Protein AF-A0A817X7M6-F1 (afdb_monomer)

Sequence (218 aa):
MDTSFEQNFFVFILESDLNKVDQRLRFATDEDLICQLADELYRHYTKEAQKYFHLGNVKMSNDQERLANRIYSELRNVHNNIITLENNNPSFVCPKTELIWLKSKMQDYANVDKLQTYFNELVSSYSSFYNQDDCQHYLRNDKNIGGIFLIIDIDYNESIVTTFEHLSNVKCLYRYGQSKSETKGIITNFDDLRYQLAYNLKAHYGDFGAECRAKNKL

Mean predicted aligned error: 16.68 Å

Radius of gyration: 22.87 Å; Cα contacts (8 Å, |Δi|>4): 204; chains: 1; bounding box: 49×43×72 Å

Organism: NCBI:txid392032

Foldseek 3Di:
DDDDPPPPDDDDDDDDPPDPDPPLVQDLDVVSVLVVVLVVLLVVLQVQLVVCVVVVNNVSSVVSNVVSVCSNVVSVVVVVVVVVVVVVPPPDDDFAEEEEEADCDPPPPPLQVVLCVVCVVQHNYYYYHPDLVVVVVVLVPDPRHRAYAYEYEQVDDVVSVVVVVPRPRHQYYAYEDCDPDPDPRHHHDSVVVSVVVVVSSSVSSSVVVVVVCVVVVD

Solvent-accessible surface area (backbone atoms only — not comparable to full-atom values): 12887 Å² total; per-residue (Å²): 142,84,84,81,80,78,77,82,78,81,83,79,80,84,72,86,82,84,61,96,68,68,71,78,80,77,47,62,46,72,64,53,46,50,52,50,51,35,50,53,52,30,53,50,27,44,53,50,14,51,53,28,42,77,72,68,37,55,66,61,12,53,53,27,43,56,50,29,73,40,41,60,62,52,54,50,51,54,50,53,53,50,51,57,57,47,72,77,42,92,83,71,77,82,70,43,26,34,41,36,36,44,36,81,62,95,81,71,57,72,63,56,58,47,50,47,70,75,36,57,92,71,38,73,44,80,48,76,30,76,45,70,66,61,43,50,54,51,67,72,66,58,87,81,61,63,34,28,39,38,37,34,32,58,86,57,54,67,72,60,51,56,61,52,70,72,35,91,55,49,74,46,78,43,38,36,45,83,64,98,60,97,54,90,81,58,36,64,46,70,68,59,46,52,51,51,49,53,54,52,50,48,50,52,51,30,53,49,50,51,51,53,43,65,74,66,72,112

Structure (mmCIF, N/CA/C/O backbone):
data_AF-A0A817X7M6-F1
#
_entry.id   AF-A0A817X7M6-F1
#
loop_
_atom_site.group_PDB
_atom_site.id
_atom_site.type_symbol
_atom_site.label_atom_id
_atom_site.label_alt_id
_atom_site.label_comp_id
_atom_site.label_asym_id
_atom_site.label_entity_id
_atom_site.label_seq_id
_atom_site.pdbx_PDB_ins_code
_atom_site.Cartn_x
_atom_site.Cartn_y
_atom_site.Cartn_z
_atom_site.occupancy
_atom_site.B_iso_or_equiv
_atom_site.auth_seq_id
_atom_site.auth_comp_id
_atom_site.auth_asym_id
_atom_site.auth_atom_id
_atom_site.pdbx_PDB_model_num
ATOM 1 N N . MET A 1 1 ? 2.555 -23.267 47.215 1.00 40.66 1 MET A N 1
ATOM 2 C CA . MET A 1 1 ? 2.481 -22.064 46.370 1.00 40.66 1 MET A CA 1
ATOM 3 C C . MET A 1 1 ? 2.436 -22.564 44.948 1.00 40.66 1 MET A C 1
ATOM 5 O O . MET A 1 1 ? 3.424 -23.134 44.525 1.00 40.66 1 MET A O 1
ATOM 9 N N . ASP A 1 2 ? 1.296 -22.430 44.285 1.00 33.25 2 ASP A N 1
ATOM 10 C CA . ASP A 1 2 ? 1.216 -22.455 42.826 1.00 33.25 2 ASP A CA 1
ATOM 11 C C . ASP A 1 2 ? -0.040 -21.669 42.458 1.00 33.25 2 ASP A C 1
ATOM 13 O O . ASP A 1 2 ? -1.164 -22.105 42.694 1.00 33.25 2 ASP A O 1
ATOM 17 N N . THR A 1 3 ? 0.163 -20.432 42.019 1.00 39.38 3 THR A N 1
ATOM 18 C CA . THR A 1 3 ? -0.887 -19.559 41.495 1.00 39.38 3 THR A CA 1
ATOM 19 C C . THR A 1 3 ? -0.811 -19.638 39.982 1.00 39.38 3 THR A C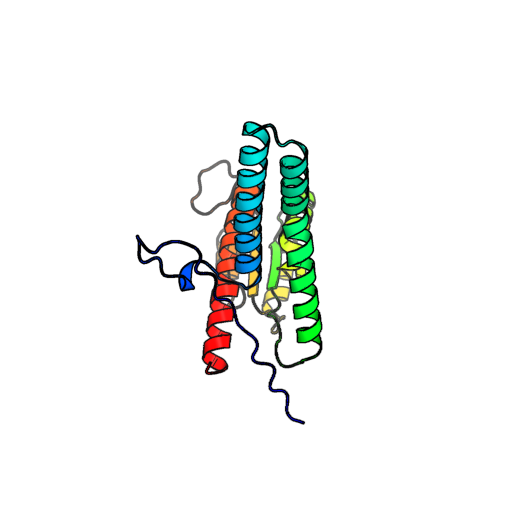 1
ATOM 21 O O . THR A 1 3 ? -0.053 -18.894 39.357 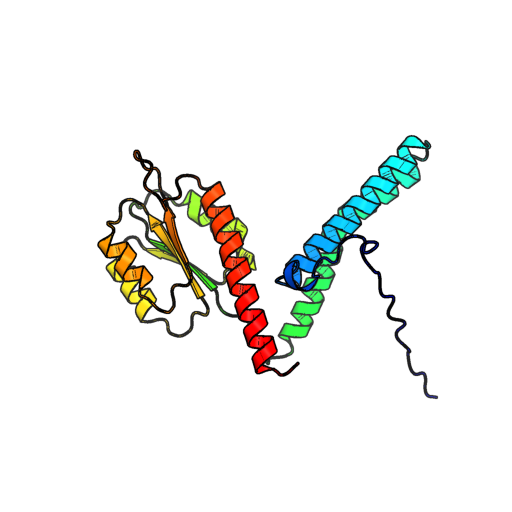1.00 39.38 3 THR A O 1
ATOM 24 N N . SER A 1 4 ? -1.575 -20.553 39.392 1.00 40.31 4 SER A N 1
ATOM 25 C CA . SER A 1 4 ? -1.873 -20.509 37.967 1.00 40.31 4 SER A CA 1
ATOM 26 C C . SER A 1 4 ? -2.729 -19.271 37.707 1.00 40.31 4 SER A C 1
ATOM 28 O O . SER A 1 4 ? -3.893 -19.208 38.096 1.00 40.31 4 SER A O 1
ATOM 30 N N . PHE A 1 5 ? -2.126 -18.253 37.094 1.00 37.50 5 PHE A N 1
ATOM 31 C CA . PHE A 1 5 ? -2.856 -17.128 36.524 1.00 37.50 5 PHE A CA 1
ATOM 32 C C . PHE A 1 5 ? -3.670 -17.656 35.340 1.00 37.50 5 PHE A C 1
ATOM 34 O O . PHE A 1 5 ? -3.167 -17.755 34.223 1.00 37.50 5 PHE A O 1
ATOM 41 N N . GLU A 1 6 ? -4.928 -18.017 35.585 1.00 39.50 6 GLU A N 1
ATOM 42 C CA . GLU A 1 6 ? -5.914 -18.126 34.517 1.00 39.50 6 GLU A CA 1
ATOM 43 C C . GLU A 1 6 ? -6.123 -16.717 33.953 1.00 39.50 6 GLU A C 1
ATOM 45 O O . GLU A 1 6 ? -6.776 -15.860 34.554 1.00 39.50 6 GLU A O 1
ATOM 50 N N . GLN A 1 7 ? -5.495 -16.439 32.810 1.00 39.66 7 GLN A N 1
ATOM 51 C CA . GLN A 1 7 ? -5.835 -15.273 32.010 1.00 39.66 7 GLN A CA 1
ATOM 52 C C . GLN A 1 7 ? -7.268 -15.464 31.513 1.00 39.66 7 GLN A C 1
ATOM 54 O O . GLN A 1 7 ? -7.521 -16.212 30.571 1.00 39.66 7 GLN A O 1
ATOM 59 N N . ASN A 1 8 ? -8.210 -14.789 32.168 1.00 31.97 8 ASN A N 1
ATOM 60 C CA . ASN A 1 8 ? -9.575 -14.646 31.681 1.00 31.97 8 ASN A CA 1
ATOM 61 C C . ASN A 1 8 ? -9.544 -13.856 30.366 1.00 31.97 8 ASN A C 1
ATOM 63 O O . ASN A 1 8 ? -9.574 -12.625 30.361 1.00 31.97 8 ASN A O 1
ATOM 67 N N . PHE A 1 9 ? -9.451 -14.570 29.246 1.00 32.59 9 PHE A N 1
ATOM 68 C CA . PHE A 1 9 ? -9.639 -14.000 27.920 1.00 32.59 9 PHE A CA 1
ATOM 69 C C . PHE A 1 9 ? -11.115 -13.639 27.750 1.00 32.59 9 PHE A C 1
ATOM 71 O O . PHE A 1 9 ? -11.973 -14.502 27.568 1.00 32.59 9 PHE A O 1
ATOM 78 N N . PHE A 1 10 ? -11.418 -12.345 27.813 1.00 34.25 10 PHE A N 1
ATOM 79 C CA . PHE A 1 10 ? -12.723 -11.835 27.417 1.00 34.25 10 PHE A CA 1
ATOM 80 C C . PHE A 1 10 ? -12.780 -11.780 25.888 1.00 34.25 10 PHE A C 1
ATOM 82 O O . PHE A 1 10 ? -12.129 -10.950 25.256 1.00 34.25 10 PHE A O 1
ATOM 89 N N . VAL A 1 11 ? -13.547 -12.694 25.293 1.00 36.53 11 VAL A N 1
ATOM 90 C CA . VAL A 1 11 ? -13.845 -12.685 23.858 1.00 36.53 11 VAL A CA 1
ATOM 91 C C . VAL A 1 11 ? -14.969 -11.684 23.615 1.00 36.53 11 VAL A C 1
ATOM 93 O O . VAL A 1 11 ? -16.112 -11.908 24.011 1.00 36.53 11 VAL A O 1
ATOM 96 N N . PHE A 1 12 ? -14.645 -10.571 22.964 1.00 37.75 12 PHE A N 1
ATOM 97 C CA . PHE A 1 12 ? -15.635 -9.607 22.498 1.00 37.75 12 PHE A CA 1
ATOM 98 C C . PHE A 1 12 ? -16.071 -9.995 21.085 1.00 37.75 12 PHE A C 1
ATOM 100 O O . PHE A 1 12 ? -15.290 -9.912 20.140 1.00 37.75 12 PHE A O 1
ATOM 107 N N . ILE A 1 13 ? -17.318 -10.445 20.941 1.00 41.94 13 ILE A N 1
ATOM 108 C CA . ILE A 1 13 ? -17.918 -10.713 19.631 1.00 41.94 13 ILE A CA 1
ATOM 109 C C . ILE A 1 13 ? -18.428 -9.378 19.083 1.00 41.94 13 ILE A C 1
ATOM 111 O O . ILE A 1 13 ? -19.415 -8.826 19.572 1.00 41.94 13 ILE A O 1
ATOM 115 N N . LEU A 1 14 ? -17.712 -8.839 18.096 1.00 42.09 14 LEU A N 1
ATOM 116 C CA . LEU A 1 14 ? -18.109 -7.651 17.348 1.00 42.09 14 LEU A CA 1
ATOM 117 C C . LEU A 1 14 ? -19.205 -8.058 16.348 1.00 42.09 14 LEU A C 1
ATOM 119 O O . LEU A 1 14 ? -18.931 -8.758 15.380 1.00 42.09 14 LEU A O 1
ATOM 123 N N . GLU A 1 15 ? -20.425 -7.592 16.620 1.00 41.38 15 GLU A N 1
ATOM 124 C CA . GLU A 1 15 ? -21.669 -7.755 15.847 1.00 41.38 15 GLU A CA 1
ATOM 125 C C . GLU A 1 15 ? -22.450 -9.072 16.028 1.00 41.38 15 GLU A C 1
ATOM 127 O O . GLU A 1 15 ? -21.945 -10.190 15.955 1.00 41.38 15 GLU A O 1
ATOM 132 N N . SER A 1 16 ? -23.759 -8.906 16.251 1.00 42.00 16 SER A N 1
ATOM 133 C CA . SER A 1 16 ? -24.767 -9.960 16.203 1.00 42.00 16 SER A CA 1
ATOM 134 C C . SER A 1 16 ? -24.953 -10.438 14.759 1.00 42.00 16 SER A C 1
ATOM 136 O O . SER A 1 16 ? -25.474 -9.711 13.912 1.00 42.00 16 SER A O 1
ATOM 138 N N . ASP A 1 17 ? -24.517 -11.668 14.526 1.00 42.88 17 ASP A N 1
ATOM 139 C CA . ASP A 1 17 ? -24.435 -12.415 13.269 1.00 42.88 17 ASP A CA 1
ATOM 140 C C . ASP A 1 17 ? -25.805 -12.614 12.574 1.00 42.88 17 ASP A C 1
ATOM 142 O O . ASP A 1 17 ? -26.425 -13.674 12.661 1.00 42.88 17 ASP A O 1
ATOM 146 N N . LEU A 1 18 ? -26.325 -11.577 11.901 1.00 44.72 18 LEU A N 1
ATOM 147 C CA . LEU A 1 18 ? -27.493 -11.705 11.007 1.00 44.72 18 LEU A CA 1
ATOM 148 C C . LEU A 1 18 ? -27.106 -11.970 9.549 1.00 44.72 18 LEU A C 1
ATOM 150 O O . LEU A 1 18 ? -27.934 -12.437 8.774 1.00 44.72 18 LEU A O 1
ATOM 154 N N . ASN A 1 19 ? -25.846 -11.744 9.187 1.00 42.81 19 ASN A N 1
ATOM 155 C CA . ASN A 1 19 ? -25.283 -12.150 7.911 1.00 42.81 19 ASN A CA 1
ATOM 156 C C . ASN A 1 19 ? -23.955 -12.833 8.216 1.00 42.81 19 ASN A C 1
ATOM 158 O O . ASN A 1 19 ? -23.063 -12.178 8.743 1.00 42.81 19 ASN A O 1
ATOM 162 N N . LYS A 1 20 ? -23.830 -14.116 7.860 1.00 44.31 20 LYS A N 1
ATOM 163 C CA . LYS A 1 20 ? -22.572 -14.868 7.919 1.00 44.31 20 LYS A CA 1
ATOM 164 C C . LYS A 1 20 ? -21.526 -14.169 7.046 1.00 44.31 20 LYS A C 1
ATOM 166 O O . LYS A 1 20 ? -21.415 -14.461 5.857 1.00 44.31 20 LYS A O 1
ATOM 171 N N . VAL A 1 21 ? -20.806 -13.211 7.613 1.00 42.06 21 VAL A N 1
ATOM 172 C CA . VAL A 1 21 ? -19.709 -12.506 6.951 1.00 42.06 21 VAL A CA 1
ATOM 173 C C . VAL A 1 21 ? -18.423 -13.181 7.397 1.00 42.06 21 VAL A C 1
ATOM 175 O O . VAL A 1 21 ? -18.089 -13.200 8.579 1.00 42.06 21 VAL A O 1
ATOM 178 N N . ASP A 1 22 ? -17.725 -13.780 6.437 1.00 42.53 22 ASP A N 1
ATOM 179 C CA . ASP A 1 22 ? -16.493 -14.527 6.663 1.00 42.53 22 ASP A CA 1
ATOM 180 C C . ASP A 1 22 ? -15.383 -13.583 7.163 1.00 42.53 22 ASP A C 1
ATOM 182 O O . ASP A 1 22 ? -14.785 -12.817 6.402 1.00 42.53 22 ASP A O 1
ATOM 186 N N . GLN A 1 23 ? -15.142 -13.596 8.477 1.00 42.25 23 GLN A N 1
ATOM 187 C CA . GLN A 1 23 ? -14.227 -12.677 9.164 1.00 42.25 23 GLN A CA 1
ATOM 188 C C . GLN A 1 23 ? -12.774 -12.794 8.667 1.00 42.25 23 GLN A C 1
ATOM 190 O O . GLN A 1 23 ? -12.003 -11.849 8.814 1.00 42.25 23 GLN A O 1
ATOM 195 N N . ARG A 1 24 ? -12.402 -13.904 8.009 1.00 42.53 24 ARG A N 1
ATOM 196 C CA . ARG A 1 24 ? -11.065 -14.107 7.421 1.00 42.53 24 ARG A CA 1
ATOM 197 C C . ARG A 1 24 ? -10.781 -13.248 6.186 1.00 42.53 24 ARG A C 1
ATOM 199 O O . ARG A 1 24 ? -9.616 -13.051 5.864 1.00 42.53 24 ARG A O 1
ATOM 206 N N . LEU A 1 25 ? -11.809 -12.742 5.502 1.00 41.62 25 LEU A N 1
ATOM 207 C CA . LEU A 1 25 ? -11.660 -11.938 4.278 1.00 41.62 25 LEU A CA 1
ATOM 208 C C . LEU A 1 25 ? -11.587 -10.426 4.538 1.00 41.62 25 LEU A C 1
ATOM 210 O O . LEU A 1 25 ? -11.284 -9.665 3.621 1.00 41.62 25 LEU A O 1
ATOM 214 N N . ARG A 1 26 ? -11.873 -9.970 5.766 1.00 43.88 26 ARG A N 1
ATOM 215 C CA . ARG A 1 26 ? -11.949 -8.534 6.086 1.00 43.88 26 ARG A CA 1
ATOM 216 C C . ARG A 1 26 ? -10.607 -7.941 6.538 1.00 43.88 26 ARG A C 1
ATOM 218 O O . ARG A 1 26 ? -10.361 -6.763 6.289 1.00 43.88 26 ARG A O 1
ATOM 225 N N . PHE A 1 27 ? -9.731 -8.756 7.127 1.00 51.66 27 PHE A N 1
ATOM 226 C CA . PHE A 1 27 ? -8.497 -8.305 7.778 1.00 51.66 27 PHE A CA 1
ATOM 227 C C . PHE A 1 27 ? -7.282 -8.989 7.144 1.00 51.66 27 PHE A C 1
ATOM 229 O O . PHE A 1 27 ? -7.112 -10.200 7.284 1.00 51.66 27 PHE A O 1
ATOM 236 N N . ALA A 1 28 ? -6.471 -8.230 6.401 1.00 48.41 28 ALA A N 1
ATOM 237 C CA . ALA A 1 28 ? -5.308 -8.772 5.694 1.00 48.41 28 ALA A CA 1
ATOM 238 C C . ALA A 1 28 ? -4.020 -8.696 6.533 1.00 48.41 28 ALA A C 1
ATOM 240 O O . ALA A 1 28 ? -3.132 -9.529 6.350 1.00 48.41 28 ALA A O 1
ATOM 241 N N . THR A 1 29 ? -3.941 -7.740 7.463 1.00 53.41 29 THR A N 1
ATOM 242 C CA . THR A 1 29 ? -2.809 -7.520 8.373 1.00 53.41 29 THR A CA 1
ATOM 243 C C . THR A 1 29 ? -3.295 -7.219 9.792 1.00 53.41 29 THR A C 1
ATOM 245 O O . THR A 1 29 ? -4.455 -6.856 10.009 1.00 53.41 29 THR A O 1
ATOM 248 N N . ASP A 1 30 ? -2.398 -7.338 10.767 1.00 54.06 30 ASP A N 1
ATOM 249 C CA . ASP A 1 30 ? -2.697 -6.972 12.154 1.00 54.06 30 ASP A CA 1
ATOM 250 C C . ASP A 1 30 ? -2.937 -5.457 12.283 1.00 54.06 30 ASP A C 1
ATOM 252 O O . ASP A 1 30 ? -3.777 -5.026 13.069 1.00 54.06 30 ASP A O 1
ATOM 256 N N . GLU A 1 31 ? -2.295 -4.645 11.438 1.00 55.75 31 GLU A N 1
ATOM 257 C CA . GLU A 1 31 ? -2.539 -3.201 11.328 1.00 55.75 31 GLU A CA 1
ATOM 258 C C . GLU A 1 31 ? -3.946 -2.868 10.813 1.00 55.75 31 GLU A C 1
ATOM 260 O O . GLU A 1 31 ? -4.587 -1.967 11.354 1.00 55.75 31 GLU A O 1
ATOM 265 N N . ASP A 1 32 ? -4.466 -3.610 9.826 1.00 54.03 32 ASP A N 1
ATOM 266 C CA . ASP A 1 32 ? -5.848 -3.461 9.345 1.00 54.03 32 ASP A CA 1
ATOM 267 C C . ASP A 1 32 ? -6.845 -3.734 10.480 1.00 54.03 32 ASP A C 1
ATOM 269 O O . ASP A 1 32 ? -7.833 -3.014 10.656 1.00 54.03 32 ASP A O 1
ATOM 273 N N . LEU A 1 33 ? -6.572 -4.775 11.273 1.00 61.53 33 LEU A N 1
ATOM 274 C CA . LEU A 1 33 ? -7.383 -5.139 12.430 1.00 61.53 33 LEU A CA 1
ATOM 275 C C . LEU A 1 33 ? -7.317 -4.054 13.513 1.00 61.53 33 LEU A C 1
ATOM 277 O O . LEU A 1 33 ? -8.346 -3.685 14.078 1.00 61.53 33 LEU A O 1
ATOM 281 N N . ILE A 1 34 ? -6.128 -3.507 13.775 1.00 63.16 34 ILE A N 1
ATOM 282 C CA . ILE A 1 34 ? -5.908 -2.436 14.751 1.00 63.16 34 ILE A CA 1
ATOM 283 C C . ILE A 1 34 ? -6.610 -1.147 14.324 1.00 63.16 34 ILE A C 1
ATOM 285 O O . ILE A 1 34 ? -7.282 -0.528 15.148 1.00 63.16 34 ILE A O 1
ATOM 289 N N . CYS A 1 35 ? -6.511 -0.758 13.051 1.00 58.75 35 CYS A N 1
ATOM 290 C CA . CYS A 1 35 ? -7.190 0.424 12.522 1.00 58.75 35 CYS A CA 1
ATOM 291 C C . CYS A 1 35 ? -8.711 0.273 12.596 1.00 58.75 35 CYS A C 1
ATOM 293 O O . CYS A 1 35 ? -9.401 1.192 13.029 1.00 58.75 35 CYS A O 1
ATOM 295 N N . GLN A 1 36 ? -9.245 -0.902 12.253 1.00 65.00 36 GLN A N 1
ATOM 296 C CA . GLN A 1 36 ? -10.685 -1.127 12.319 1.00 65.00 36 GLN A CA 1
ATOM 297 C C . GLN A 1 36 ? -11.199 -1.216 13.765 1.00 65.00 36 GLN A C 1
ATOM 299 O O . GLN A 1 36 ? -12.283 -0.715 14.067 1.00 65.00 36 GLN A O 1
ATOM 304 N N . LEU A 1 37 ? -10.422 -1.802 14.680 1.00 67.75 37 LEU A N 1
ATOM 305 C CA . LEU A 1 37 ? -10.729 -1.780 16.110 1.00 67.75 37 LEU A CA 1
ATOM 306 C C . LEU A 1 37 ? -10.692 -0.346 16.656 1.00 67.75 37 LEU A C 1
ATOM 308 O O . LEU A 1 37 ? -11.571 0.037 17.429 1.00 67.75 37 LEU A O 1
ATOM 312 N N . ALA A 1 38 ? -9.715 0.459 16.227 1.00 66.88 38 ALA A N 1
ATOM 313 C CA . ALA A 1 38 ? -9.625 1.870 16.577 1.00 66.88 38 ALA A CA 1
ATOM 314 C C . ALA A 1 38 ? -10.851 2.647 16.087 1.00 66.88 38 ALA A C 1
ATOM 316 O O . ALA A 1 38 ? -11.430 3.411 16.857 1.00 66.88 38 ALA A O 1
ATOM 317 N N . ASP A 1 39 ? -11.290 2.404 14.851 1.00 64.62 39 ASP A N 1
ATOM 318 C CA . ASP A 1 39 ? -12.490 3.002 14.270 1.00 64.62 39 ASP A CA 1
ATOM 319 C C . ASP A 1 39 ? -13.768 2.632 15.024 1.00 64.62 39 ASP A C 1
ATOM 321 O O . ASP A 1 39 ? -14.588 3.504 15.315 1.00 64.62 39 ASP A O 1
ATOM 325 N N . GLU A 1 40 ? -13.959 1.356 15.358 1.00 71.56 40 GLU A N 1
ATOM 326 C CA . GLU A 1 40 ? -15.157 0.905 16.070 1.00 71.56 40 GLU A CA 1
ATOM 327 C C . GLU A 1 40 ? -15.206 1.440 17.502 1.00 71.56 40 GLU A C 1
ATOM 329 O O . GLU A 1 40 ? -16.241 1.954 17.940 1.00 71.56 40 GLU A O 1
ATOM 334 N N . LEU A 1 41 ? -14.077 1.419 18.216 1.00 72.19 41 LEU A N 1
ATOM 335 C CA . LEU A 1 41 ? -13.989 2.025 19.542 1.00 72.19 41 LEU A CA 1
ATOM 336 C C . LEU A 1 41 ? -14.211 3.541 19.454 1.00 72.19 41 LEU A C 1
ATOM 338 O O . LEU A 1 41 ? -15.015 4.085 20.209 1.00 72.19 41 LEU A O 1
ATOM 342 N N . TYR A 1 42 ? -13.580 4.225 18.497 1.00 74.31 42 TYR A N 1
ATOM 343 C CA . TYR A 1 42 ? -13.768 5.660 18.283 1.00 74.31 42 TYR A CA 1
ATOM 344 C C . TYR A 1 42 ? -15.244 6.003 18.065 1.00 74.31 42 TYR A C 1
ATOM 346 O O . TYR A 1 42 ? -15.777 6.870 18.764 1.00 74.31 42 TYR A O 1
ATOM 354 N N . ARG A 1 43 ? -15.927 5.284 17.161 1.00 76.00 43 ARG A N 1
ATOM 355 C CA . ARG A 1 43 ? -17.364 5.445 16.874 1.00 76.00 43 ARG A CA 1
ATOM 356 C C . ARG A 1 43 ? -18.231 5.185 18.097 1.00 76.00 43 ARG A C 1
ATOM 358 O O . ARG A 1 43 ? -19.213 5.898 18.307 1.00 76.00 43 ARG A O 1
ATOM 365 N N . HIS A 1 44 ? -17.907 4.162 18.884 1.00 80.75 44 HIS A N 1
ATOM 366 C CA . HIS A 1 44 ? -18.629 3.853 20.113 1.00 80.75 44 HIS A CA 1
ATOM 367 C C . HIS A 1 44 ? -18.555 5.027 21.096 1.00 80.75 44 HIS A C 1
ATOM 369 O O . HIS A 1 44 ? -19.590 5.547 21.518 1.00 80.75 44 HIS A O 1
ATOM 375 N N . TYR A 1 45 ? -17.346 5.514 21.381 1.00 73.25 45 TYR A N 1
ATOM 376 C CA . TYR A 1 45 ? -17.133 6.606 22.326 1.00 73.25 45 TYR A CA 1
ATOM 377 C C . TYR A 1 45 ? -17.698 7.948 21.839 1.00 73.25 45 TYR A C 1
ATOM 379 O O . TYR A 1 45 ? -18.251 8.696 22.644 1.00 73.25 45 TYR A O 1
ATOM 387 N N . THR A 1 46 ? -17.673 8.241 20.533 1.00 79.00 46 THR A N 1
ATOM 388 C CA . THR A 1 46 ? -18.354 9.439 19.997 1.00 79.00 46 THR A CA 1
ATOM 389 C C . THR A 1 46 ? -19.875 9.340 20.104 1.00 79.00 46 THR A C 1
ATOM 391 O O . THR A 1 46 ? -20.524 10.328 20.451 1.00 79.00 46 THR A O 1
ATOM 394 N N . LYS A 1 47 ? -20.469 8.161 19.864 1.00 86.19 47 LYS A N 1
ATOM 395 C CA . LYS A 1 47 ? -21.913 7.941 20.073 1.00 86.19 47 LYS A CA 1
ATOM 396 C C . LYS A 1 47 ? -22.305 8.099 21.541 1.00 86.19 47 LYS A C 1
ATOM 398 O O . LYS A 1 47 ? -23.333 8.709 21.836 1.00 86.19 47 LYS A O 1
ATOM 403 N N . GLU A 1 48 ? -21.496 7.585 22.466 1.00 79.75 48 GLU A N 1
ATOM 404 C CA . GLU A 1 48 ? -21.722 7.783 23.899 1.00 79.75 48 GLU A CA 1
ATOM 405 C C . GLU A 1 48 ? -21.592 9.253 24.301 1.00 79.75 48 GLU A C 1
ATOM 407 O O . GLU A 1 48 ? -22.455 9.761 25.018 1.00 79.75 48 GLU A O 1
ATOM 412 N N . ALA A 1 49 ? -20.580 9.960 23.787 1.00 81.38 49 ALA A N 1
ATOM 413 C CA . ALA A 1 49 ? -20.406 11.390 24.021 1.00 81.38 49 ALA A CA 1
ATOM 414 C C . ALA A 1 49 ? -21.653 12.173 23.584 1.00 81.38 49 ALA A C 1
ATOM 416 O O . ALA A 1 49 ? -22.249 12.901 24.379 1.00 81.38 49 ALA A O 1
ATOM 417 N N . GLN A 1 50 ? -22.134 11.924 22.362 1.00 83.31 50 GLN A N 1
ATOM 418 C CA . GLN A 1 50 ? -23.366 12.523 21.849 1.00 83.31 50 GLN A CA 1
ATOM 419 C C . GLN A 1 50 ? -24.571 12.189 22.733 1.00 83.31 50 GLN A C 1
ATOM 421 O O . GLN A 1 50 ? -25.355 13.080 23.055 1.00 83.31 50 GLN A O 1
ATOM 426 N N . LYS A 1 51 ? -24.727 10.937 23.171 1.00 91.06 51 LYS A N 1
ATOM 427 C CA . LYS A 1 51 ? -25.823 10.538 24.064 1.00 91.06 51 LYS A CA 1
ATOM 428 C C . LYS A 1 51 ? -25.781 11.309 25.387 1.00 91.06 51 LYS A C 1
ATOM 430 O O . LYS A 1 51 ? -26.811 11.827 25.814 1.00 91.06 51 LYS A O 1
ATOM 435 N N . TYR A 1 52 ? -24.613 11.426 26.018 1.00 87.44 52 TYR A N 1
ATOM 436 C CA . TYR A 1 52 ? -24.457 12.194 27.256 1.00 87.44 52 TYR A CA 1
ATOM 437 C C . TYR A 1 52 ? -24.704 13.688 27.055 1.00 87.44 52 TYR A C 1
ATOM 439 O O . TYR A 1 52 ? -25.334 14.310 27.911 1.00 87.44 52 TYR A O 1
ATOM 447 N N . PHE A 1 53 ? -24.289 14.243 25.916 1.00 85.62 53 PHE A N 1
ATOM 448 C CA . PHE A 1 53 ? -24.569 15.627 25.550 1.00 85.62 53 PHE A CA 1
ATOM 449 C C . PHE A 1 53 ? -26.076 15.896 25.447 1.00 85.62 53 PHE A C 1
ATOM 451 O O . PHE A 1 53 ? -26.576 16.830 26.071 1.00 85.62 53 PHE A O 1
ATOM 458 N N . HIS A 1 54 ? -26.824 15.035 24.746 1.00 90.00 54 HIS A N 1
ATOM 459 C CA . HIS A 1 54 ? -28.284 15.155 24.618 1.00 90.00 54 HIS A CA 1
ATOM 460 C C . HIS A 1 54 ? -29.017 14.996 25.959 1.00 90.00 54 HIS A C 1
ATOM 462 O O . HIS A 1 54 ? -30.086 15.571 26.150 1.00 90.00 54 HIS A O 1
ATOM 468 N N . LEU A 1 55 ? -28.439 14.250 26.904 1.00 94.19 55 LEU A N 1
ATOM 469 C CA . LEU A 1 55 ? -28.951 14.102 28.270 1.00 94.19 55 LEU A CA 1
ATOM 470 C C . LEU A 1 55 ? -28.544 15.261 29.204 1.00 94.19 55 LEU A C 1
ATOM 472 O O . LEU A 1 55 ? -28.862 15.226 30.391 1.00 94.19 55 LEU A O 1
ATOM 476 N N . GLY A 1 56 ? -27.825 16.273 28.704 1.00 88.81 56 GLY A N 1
ATOM 477 C CA . GLY A 1 56 ? -27.351 17.419 29.486 1.00 88.81 56 GLY A CA 1
ATOM 478 C C . GLY A 1 56 ? -26.139 17.125 30.377 1.00 88.81 56 GLY A C 1
ATOM 479 O O . GLY A 1 56 ? -25.718 17.984 31.152 1.00 88.81 56 GLY A O 1
ATOM 480 N N . ASN A 1 57 ? -25.536 15.936 30.274 1.00 92.06 57 ASN A N 1
ATOM 481 C CA . ASN A 1 57 ? -24.355 15.557 31.046 1.00 92.06 57 ASN A CA 1
ATOM 482 C C . ASN A 1 57 ? -23.067 15.908 30.287 1.00 92.06 57 ASN A C 1
ATOM 484 O O . ASN A 1 57 ? -22.363 15.049 29.751 1.00 92.06 57 ASN A O 1
ATOM 488 N N . VAL A 1 58 ? -22.761 17.205 30.262 1.00 89.44 58 VAL A N 1
ATOM 489 C CA . VAL A 1 58 ? -21.625 17.778 29.521 1.00 89.44 58 VAL A CA 1
ATOM 490 C C . VAL A 1 58 ? -20.281 17.205 29.980 1.00 89.44 58 VAL A C 1
ATOM 492 O O . VAL A 1 58 ? -19.401 16.965 29.159 1.00 89.44 58 VAL A O 1
ATOM 495 N N . LYS A 1 59 ? -20.117 16.931 31.281 1.00 91.50 59 LYS A N 1
ATOM 496 C CA . LYS A 1 59 ? -18.865 16.373 31.811 1.00 91.50 59 LYS A CA 1
ATOM 497 C C . LYS A 1 59 ? -18.582 14.984 31.233 1.00 91.50 59 LYS A C 1
ATOM 499 O O . LYS A 1 59 ? -17.500 14.767 30.702 1.00 91.50 59 LYS A O 1
ATOM 504 N N . MET A 1 60 ? -19.566 14.083 31.285 1.00 83.31 60 MET A N 1
ATOM 505 C CA . MET A 1 60 ? -19.417 12.732 30.731 1.00 83.31 60 MET A CA 1
ATOM 506 C C . MET A 1 60 ? -19.265 12.751 29.207 1.00 83.31 60 MET A C 1
ATOM 508 O O . MET A 1 60 ? -18.491 11.968 28.670 1.00 83.31 60 MET A O 1
ATOM 512 N N . SER A 1 61 ? -19.933 13.681 28.515 1.00 78.12 61 SER A N 1
ATOM 513 C CA . SER A 1 61 ? -19.725 13.895 27.078 1.00 78.12 61 SER A CA 1
ATOM 514 C C . SER A 1 61 ? -18.261 14.204 26.755 1.00 78.12 61 SER A C 1
ATOM 516 O O . SER A 1 61 ? -17.654 13.532 25.925 1.00 78.12 61 SER A O 1
ATOM 518 N N . ASN A 1 62 ? -17.676 15.183 27.450 1.00 80.62 62 ASN A N 1
ATOM 519 C CA . ASN A 1 62 ? -16.291 15.600 27.224 1.00 80.62 62 ASN A CA 1
ATOM 520 C C . ASN A 1 62 ? -15.285 14.503 27.606 1.00 80.62 62 ASN A C 1
ATOM 522 O O . ASN A 1 62 ? -14.261 14.340 26.942 1.00 80.62 62 ASN A O 1
ATOM 526 N N . ASP A 1 63 ? -15.568 13.741 28.667 1.00 85.50 63 ASP A N 1
ATOM 527 C CA . ASP A 1 63 ? -14.725 12.617 29.074 1.00 85.50 63 ASP A CA 1
ATOM 528 C C . ASP A 1 63 ? -14.710 11.511 28.000 1.00 85.50 63 ASP A C 1
ATOM 530 O O . ASP A 1 63 ? -13.626 11.019 27.671 1.00 85.50 63 ASP A O 1
ATOM 534 N N . GLN A 1 64 ? -15.859 11.184 27.390 1.00 77.12 64 GLN A N 1
ATOM 535 C CA . GLN A 1 64 ? -15.932 10.201 26.300 1.00 77.12 64 GLN A CA 1
ATOM 536 C C . GLN A 1 64 ? -15.288 10.697 24.999 1.00 77.12 64 GLN A C 1
ATOM 538 O O . GLN A 1 64 ? -14.598 9.932 24.328 1.00 77.12 64 GLN A O 1
ATOM 543 N N . GLU A 1 65 ? -15.420 11.979 24.661 1.00 72.12 65 GLU A N 1
ATOM 544 C CA . GLU A 1 65 ? -14.741 12.564 23.496 1.00 72.12 65 GLU A CA 1
ATOM 545 C C . GLU A 1 65 ? -13.213 12.559 23.668 1.00 72.12 65 GLU A C 1
ATOM 547 O O . GLU A 1 65 ? -12.462 12.218 22.751 1.00 72.12 65 GLU A O 1
ATOM 552 N N . ARG A 1 66 ? -12.728 12.852 24.881 1.00 81.06 66 ARG A N 1
ATOM 553 C CA . ARG A 1 66 ? -11.300 12.760 25.201 1.00 81.06 66 ARG A CA 1
ATOM 554 C C . ARG A 1 66 ? -10.782 11.327 25.095 1.00 81.06 66 ARG A C 1
ATOM 556 O O . ARG A 1 66 ? -9.647 11.141 24.659 1.00 81.06 66 ARG A O 1
ATOM 563 N N . LEU A 1 67 ? -11.573 10.336 25.509 1.00 77.75 67 LEU A N 1
ATOM 564 C CA . LEU A 1 67 ? -11.223 8.923 25.354 1.00 77.75 67 LEU A CA 1
ATOM 565 C C . LEU A 1 67 ? -11.193 8.527 23.876 1.00 77.75 67 LEU A C 1
ATOM 567 O O . LEU A 1 67 ? -10.194 7.955 23.446 1.00 77.75 67 LEU A O 1
ATOM 571 N N . ALA A 1 68 ? -12.195 8.931 23.086 1.00 70.62 68 ALA A N 1
ATOM 572 C CA . ALA A 1 68 ? -12.239 8.688 21.645 1.00 70.62 68 ALA A CA 1
ATOM 573 C C . ALA A 1 68 ? -10.950 9.160 20.949 1.00 70.62 68 ALA A C 1
ATOM 575 O O . ALA A 1 68 ? -10.298 8.403 20.232 1.00 70.62 68 ALA A O 1
ATOM 576 N N . ASN A 1 69 ? -10.513 10.382 21.256 1.00 74.00 69 ASN A N 1
ATOM 577 C CA . ASN A 1 69 ? -9.335 10.995 20.641 1.00 74.00 69 ASN A CA 1
ATOM 578 C C . ASN A 1 69 ? -7.992 10.337 21.020 1.00 74.00 69 ASN A C 1
ATOM 580 O O . ASN A 1 69 ? -6.981 10.625 20.385 1.00 74.00 69 ASN A O 1
ATOM 584 N N . ARG A 1 70 ? -7.952 9.463 22.037 1.00 76.62 70 ARG A N 1
ATOM 585 C CA . ARG A 1 70 ? -6.727 8.761 22.476 1.00 76.62 70 ARG A CA 1
ATOM 586 C C . ARG A 1 70 ? -6.589 7.345 21.923 1.00 76.62 70 ARG A C 1
ATOM 588 O O . ARG A 1 70 ? -5.488 6.801 21.943 1.00 76.62 70 ARG A O 1
ATOM 595 N N . ILE A 1 71 ? -7.670 6.755 21.416 1.00 70.88 71 ILE A N 1
ATOM 596 C CA . ILE A 1 71 ? -7.720 5.344 20.997 1.00 70.88 71 ILE A CA 1
ATOM 597 C C . ILE A 1 71 ? -6.651 5.023 19.956 1.00 70.88 71 ILE A C 1
ATOM 599 O O . ILE A 1 71 ? -5.911 4.057 20.113 1.00 70.88 71 ILE A O 1
ATOM 603 N N . TYR A 1 72 ? -6.516 5.875 18.942 1.00 57.81 72 TYR A N 1
ATOM 604 C CA . TYR A 1 72 ? -5.530 5.697 17.881 1.00 57.81 72 TYR A CA 1
ATOM 605 C C . TYR A 1 72 ? -4.088 5.720 18.398 1.00 57.81 72 TYR A C 1
ATOM 607 O O . TYR A 1 72 ? -3.285 4.868 18.024 1.00 57.81 72 TYR A O 1
ATOM 615 N N . SER A 1 73 ? -3.755 6.657 19.291 1.00 69.06 73 SER A N 1
ATOM 616 C CA . SER A 1 73 ? -2.413 6.726 19.879 1.00 69.06 73 SER A CA 1
ATOM 617 C C . SER A 1 73 ? -2.112 5.544 20.802 1.00 69.06 73 SER A C 1
ATOM 619 O O . SER A 1 73 ? -1.005 5.016 20.770 1.00 69.06 73 SER A O 1
ATOM 621 N N . GLU A 1 74 ? -3.088 5.100 21.596 1.00 69.94 74 GLU A N 1
ATOM 622 C CA . GLU A 1 74 ? -2.905 3.992 22.542 1.00 69.94 74 GLU A CA 1
ATOM 623 C C . GLU A 1 74 ? -2.764 2.651 21.815 1.00 69.94 74 GLU A C 1
ATOM 625 O O . GLU A 1 74 ? -1.850 1.880 22.103 1.00 69.94 74 GLU A O 1
ATOM 630 N N . LEU A 1 75 ? -3.601 2.393 20.807 1.00 60.84 75 LEU A N 1
ATOM 631 C CA . LEU A 1 75 ? -3.512 1.175 20.001 1.00 60.84 75 LEU A CA 1
ATOM 632 C C . LEU A 1 75 ? -2.212 1.113 19.189 1.00 60.84 75 LEU A C 1
ATOM 634 O O . LEU A 1 75 ? -1.592 0.053 19.108 1.00 60.84 75 LEU A O 1
ATOM 638 N N . ARG A 1 76 ? -1.740 2.254 18.672 1.00 61.06 76 ARG A N 1
ATOM 639 C CA . ARG A 1 76 ? -0.431 2.346 18.010 1.00 61.06 76 ARG A CA 1
ATOM 640 C C . ARG A 1 76 ? 0.724 2.072 18.974 1.00 61.06 76 ARG A C 1
ATOM 642 O O . ARG A 1 76 ? 1.668 1.379 18.610 1.00 61.06 76 ARG A O 1
ATOM 649 N N . ASN A 1 77 ? 0.648 2.559 20.213 1.00 63.66 77 ASN A N 1
ATOM 650 C CA . ASN A 1 77 ? 1.659 2.271 21.234 1.00 63.66 77 ASN A CA 1
ATOM 651 C C . ASN A 1 77 ? 1.705 0.779 21.589 1.00 63.66 77 ASN A C 1
ATOM 653 O O . ASN A 1 77 ? 2.789 0.209 21.702 1.00 63.66 77 ASN A O 1
ATOM 657 N N . VAL A 1 78 ? 0.545 0.130 21.726 1.00 59.56 78 VAL A N 1
ATOM 658 C CA . VAL A 1 78 ? 0.461 -1.319 21.965 1.00 59.56 78 VAL A CA 1
ATOM 659 C C . VAL A 1 78 ? 1.073 -2.098 20.802 1.00 59.56 78 VAL A C 1
ATOM 661 O O . VAL A 1 78 ? 1.883 -2.992 21.035 1.00 59.56 78 VAL A O 1
ATOM 664 N N . HIS A 1 79 ? 0.758 -1.721 19.563 1.00 60.84 79 HIS A N 1
ATOM 665 C CA . HIS A 1 79 ? 1.315 -2.358 18.373 1.00 60.84 79 HIS A CA 1
ATOM 666 C C . HIS A 1 79 ? 2.839 -2.229 18.296 1.00 60.84 79 HIS A C 1
ATOM 668 O O . HIS A 1 79 ? 3.544 -3.225 18.162 1.00 60.84 79 HIS A O 1
ATOM 674 N N . ASN A 1 80 ? 3.360 -1.018 18.494 1.00 58.56 80 ASN A N 1
ATOM 675 C CA . ASN A 1 80 ? 4.799 -0.765 18.490 1.00 58.56 80 ASN A CA 1
ATOM 676 C C . ASN A 1 80 ? 5.528 -1.552 19.588 1.00 58.56 80 ASN A C 1
ATOM 678 O O . ASN A 1 80 ? 6.637 -2.036 19.365 1.00 58.56 80 ASN A O 1
ATOM 682 N N . ASN A 1 81 ? 4.914 -1.722 20.761 1.00 56.78 81 ASN A N 1
ATOM 683 C CA . ASN A 1 81 ? 5.481 -2.535 21.838 1.00 56.78 81 ASN A CA 1
ATOM 684 C C . ASN A 1 81 ? 5.548 -4.024 21.462 1.00 56.78 81 ASN A C 1
ATOM 686 O O . ASN A 1 81 ? 6.525 -4.691 21.801 1.00 56.78 81 ASN A O 1
ATOM 690 N N . ILE A 1 82 ? 4.552 -4.529 20.731 1.00 53.78 82 ILE A N 1
ATOM 691 C CA . ILE A 1 82 ? 4.522 -5.907 20.222 1.00 53.78 82 ILE A CA 1
ATOM 692 C C . ILE A 1 82 ? 5.571 -6.096 19.120 1.00 53.78 82 ILE A C 1
ATOM 694 O O . ILE A 1 82 ? 6.381 -7.011 19.225 1.00 53.78 82 ILE A O 1
ATOM 698 N N . ILE A 1 83 ? 5.668 -5.178 18.154 1.00 55.34 83 ILE A N 1
ATOM 699 C CA . ILE A 1 83 ? 6.720 -5.201 17.120 1.00 55.34 83 ILE A CA 1
ATOM 700 C C . ILE A 1 83 ? 8.116 -5.156 17.756 1.00 55.34 83 ILE A C 1
ATOM 702 O O . ILE A 1 83 ? 9.041 -5.847 17.337 1.00 55.34 83 ILE A O 1
ATOM 706 N N . THR A 1 84 ? 8.294 -4.355 18.807 1.00 53.88 84 THR A N 1
ATOM 707 C CA . THR A 1 84 ? 9.575 -4.270 19.524 1.00 53.88 84 THR A CA 1
ATOM 708 C C . THR A 1 84 ? 9.920 -5.588 20.228 1.00 53.88 84 THR A C 1
ATOM 710 O O . THR A 1 84 ? 11.090 -5.963 20.293 1.00 53.88 84 THR A O 1
ATOM 713 N N . LEU A 1 85 ? 8.922 -6.325 20.722 1.00 46.53 85 LEU A N 1
ATOM 714 C CA . LEU A 1 85 ? 9.094 -7.678 21.260 1.00 46.53 85 LEU A CA 1
ATOM 715 C C . LEU A 1 85 ? 9.415 -8.698 20.153 1.00 46.53 85 LEU A C 1
ATOM 717 O O . LEU A 1 85 ? 10.263 -9.564 20.361 1.00 46.53 85 LEU A O 1
ATOM 721 N N . GLU A 1 86 ? 8.808 -8.564 18.975 1.00 44.91 86 GLU A N 1
ATOM 722 C CA . GLU A 1 86 ? 9.065 -9.409 17.801 1.00 44.91 86 GLU A CA 1
ATOM 723 C C . GLU A 1 86 ? 10.459 -9.190 17.203 1.00 44.91 86 GLU A C 1
ATOM 725 O O . GLU A 1 86 ? 11.135 -10.155 16.857 1.00 44.91 86 GLU A O 1
ATOM 730 N N . ASN A 1 87 ? 10.955 -7.951 17.182 1.00 49.88 87 ASN A N 1
ATOM 731 C CA . ASN A 1 87 ? 12.309 -7.617 16.722 1.00 49.88 87 ASN A CA 1
ATOM 732 C C . ASN A 1 87 ? 13.422 -8.241 17.585 1.00 49.88 87 ASN A C 1
ATOM 734 O O . ASN A 1 87 ? 14.560 -8.363 17.132 1.00 49.88 87 ASN A O 1
ATOM 738 N N . ASN A 1 88 ? 13.106 -8.679 18.807 1.00 49.75 88 ASN A N 1
ATOM 739 C CA . ASN A 1 88 ? 14.023 -9.444 19.655 1.00 49.75 88 ASN A CA 1
ATOM 740 C C . ASN A 1 88 ? 13.994 -10.960 19.361 1.00 49.75 88 ASN A C 1
ATOM 742 O O . ASN A 1 88 ? 14.681 -11.727 20.036 1.00 49.75 88 ASN A O 1
ATOM 746 N N . ASN A 1 89 ? 13.224 -11.400 18.357 1.00 41.34 89 ASN A N 1
ATOM 747 C CA . ASN A 1 89 ? 13.028 -12.797 17.983 1.00 41.34 89 ASN A CA 1
ATOM 748 C C . ASN A 1 89 ? 13.292 -12.989 16.461 1.00 41.34 89 ASN A C 1
ATOM 750 O O . ASN A 1 89 ? 12.412 -12.754 15.635 1.00 41.34 89 ASN A O 1
ATOM 754 N N . PRO A 1 90 ? 14.493 -13.436 16.041 1.00 46.53 90 PRO A N 1
ATOM 755 C CA . PRO A 1 90 ? 15.011 -13.306 14.664 1.00 46.53 90 PRO A CA 1
ATOM 756 C C . PRO A 1 90 ? 14.374 -14.230 13.603 1.00 46.53 90 PRO A C 1
ATOM 758 O O . PRO A 1 90 ? 14.928 -14.410 12.520 1.00 46.53 90 PRO A O 1
ATOM 761 N N . SER A 1 91 ? 13.224 -14.840 13.894 1.00 46.53 91 SER A N 1
ATOM 762 C CA . SER A 1 91 ? 12.585 -15.851 13.033 1.00 46.53 91 SER A CA 1
ATOM 763 C C . SER A 1 91 ? 11.569 -15.263 12.045 1.00 46.53 91 SER A C 1
ATOM 765 O O . SER A 1 91 ? 11.101 -15.975 11.158 1.00 46.53 91 SER A O 1
ATOM 767 N N . PHE A 1 92 ? 11.212 -13.984 12.192 1.00 45.22 92 PHE A N 1
ATOM 768 C CA . PHE A 1 92 ? 10.226 -13.299 11.360 1.00 45.22 92 PHE A CA 1
ATOM 769 C C . PHE A 1 92 ? 10.904 -12.165 10.584 1.00 45.22 92 PHE A C 1
ATOM 771 O O . PHE A 1 92 ? 11.315 -11.162 11.159 1.00 45.22 92 PHE A O 1
ATOM 778 N N . VAL A 1 93 ? 11.067 -12.339 9.270 1.00 51.09 93 VAL A N 1
ATOM 779 C CA . VAL A 1 93 ? 11.630 -11.313 8.380 1.00 51.09 93 VAL A CA 1
ATOM 780 C C . VAL A 1 93 ? 10.512 -10.820 7.472 1.00 51.09 93 VAL A C 1
ATOM 782 O O . VAL A 1 93 ? 10.070 -11.546 6.580 1.00 51.09 93 VAL A O 1
ATOM 785 N N . CYS A 1 94 ? 10.049 -9.593 7.714 1.00 54.66 94 CYS A N 1
ATOM 786 C CA . CYS A 1 94 ? 9.095 -8.911 6.843 1.00 54.66 94 CYS A CA 1
ATOM 787 C C . CYS A 1 94 ? 9.701 -8.765 5.429 1.00 54.66 94 CYS A C 1
ATOM 789 O O . CYS A 1 94 ? 10.881 -8.405 5.307 1.00 54.66 94 CYS A O 1
ATOM 791 N N . PRO A 1 95 ? 8.956 -9.080 4.353 1.00 58.62 95 PRO A N 1
ATOM 792 C CA . PRO A 1 95 ? 9.477 -9.016 2.999 1.00 58.62 95 PRO A CA 1
ATOM 793 C C . PRO A 1 95 ? 9.753 -7.559 2.633 1.00 58.62 95 PRO A C 1
ATOM 795 O O . PRO A 1 95 ? 8.935 -6.672 2.869 1.00 58.62 95 PRO A O 1
ATOM 798 N N . LYS A 1 96 ? 10.925 -7.313 2.041 1.00 72.19 96 LYS A N 1
ATOM 799 C CA . LYS A 1 96 ? 11.293 -5.979 1.567 1.00 72.19 96 LYS A CA 1
ATOM 800 C C . LYS A 1 96 ? 10.454 -5.625 0.344 1.00 72.19 96 LYS A C 1
ATOM 802 O O . LYS A 1 96 ? 10.608 -6.265 -0.698 1.00 72.19 96 LYS A O 1
ATOM 807 N N . THR A 1 97 ? 9.612 -4.610 0.468 1.00 83.06 97 THR A N 1
ATOM 808 C CA . THR A 1 97 ? 8.822 -4.077 -0.647 1.00 83.06 97 THR A CA 1
ATOM 809 C C . THR A 1 97 ? 9.458 -2.797 -1.146 1.00 83.06 97 THR A C 1
ATOM 811 O O . THR A 1 97 ? 9.789 -1.924 -0.346 1.00 83.06 97 THR A O 1
ATOM 814 N N . GLU A 1 98 ? 9.601 -2.670 -2.459 1.00 87.69 98 GLU A N 1
ATOM 815 C CA . GLU A 1 98 ? 10.173 -1.484 -3.086 1.00 87.69 98 GLU A CA 1
ATOM 816 C C . GLU A 1 98 ? 9.180 -0.824 -4.038 1.00 87.69 98 GLU A C 1
ATOM 818 O O . GLU A 1 98 ? 8.531 -1.492 -4.851 1.00 87.69 98 GLU A O 1
ATOM 823 N N . LEU A 1 99 ? 9.089 0.503 -3.950 1.00 89.38 99 LEU A N 1
ATOM 824 C CA . LEU A 1 99 ? 8.358 1.323 -4.902 1.00 89.38 99 LEU A CA 1
ATOM 825 C C . LEU A 1 99 ? 9.351 1.991 -5.852 1.00 89.38 99 LEU A C 1
ATOM 827 O O . LEU A 1 99 ? 10.193 2.790 -5.436 1.00 89.3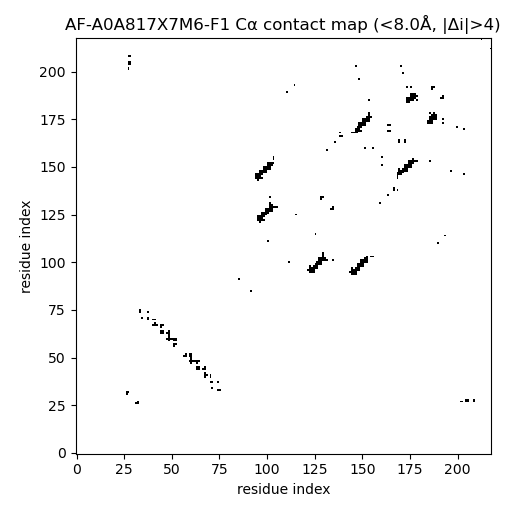8 99 LEU A O 1
ATOM 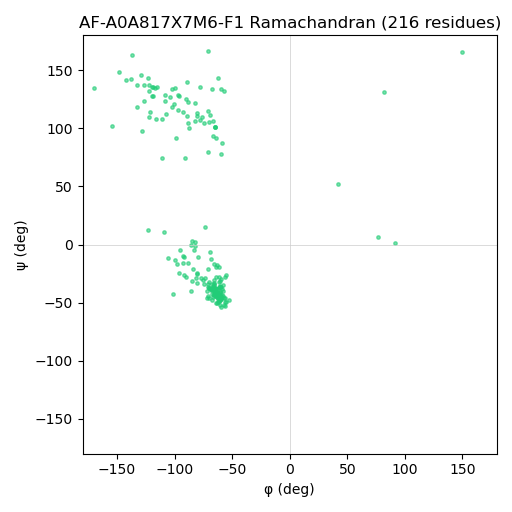831 N N . ILE A 1 100 ? 9.226 1.684 -7.139 1.00 91.06 100 ILE A N 1
ATOM 832 C CA . ILE A 1 100 ? 10.101 2.209 -8.184 1.00 91.06 100 ILE A CA 1
ATOM 833 C C . ILE A 1 100 ? 9.294 3.081 -9.128 1.00 91.06 100 ILE A C 1
ATOM 835 O O . ILE A 1 100 ? 8.213 2.696 -9.565 1.00 91.06 100 ILE A O 1
ATOM 839 N N . TRP A 1 101 ? 9.841 4.239 -9.486 1.00 92.31 101 TRP A N 1
ATOM 840 C CA . TRP A 1 101 ? 9.239 5.129 -10.472 1.00 92.31 101 TRP A CA 1
ATOM 841 C C . TRP A 1 101 ? 10.190 5.373 -11.648 1.00 92.31 101 TRP A C 1
ATOM 843 O O . TRP A 1 101 ? 11.239 6.000 -11.492 1.00 92.31 101 TRP A O 1
ATOM 853 N N . LEU A 1 102 ? 9.813 4.903 -12.838 1.00 92.00 102 LEU A N 1
ATOM 854 C CA . LEU A 1 102 ? 10.480 5.213 -14.101 1.00 92.00 102 LEU A CA 1
ATOM 855 C C . LEU A 1 102 ? 9.871 6.487 -14.707 1.00 92.00 102 LEU A C 1
ATOM 857 O O . LEU A 1 102 ? 8.753 6.478 -15.226 1.00 92.00 102 LEU A O 1
ATOM 861 N N . LYS A 1 103 ? 10.610 7.589 -14.590 1.00 89.88 103 LYS A N 1
ATOM 862 C CA . LYS A 1 103 ? 10.177 8.952 -14.896 1.00 89.88 103 LYS A CA 1
ATOM 863 C C . LYS A 1 103 ? 10.652 9.411 -16.267 1.00 89.88 103 LYS A C 1
ATOM 865 O O . LYS A 1 103 ? 11.837 9.318 -16.571 1.00 89.88 103 LYS A O 1
ATOM 870 N N . SER A 1 104 ? 9.771 10.027 -17.046 1.00 85.00 104 SER A N 1
ATOM 871 C CA . SER A 1 104 ? 10.114 10.571 -18.363 1.00 85.00 104 SER A CA 1
ATOM 872 C C . SER A 1 104 ? 10.793 11.941 -18.294 1.00 85.00 104 SER A C 1
ATOM 874 O O . SER A 1 104 ? 11.515 12.328 -19.215 1.00 85.00 104 SER A O 1
ATOM 876 N N . LYS A 1 105 ? 10.565 12.702 -17.212 1.00 80.31 105 LYS A N 1
ATOM 877 C CA . LYS A 1 105 ? 11.073 14.073 -17.035 1.00 80.31 105 LYS A CA 1
ATOM 878 C C . LYS A 1 105 ? 11.586 14.307 -15.620 1.00 80.31 105 LYS A C 1
ATOM 880 O O . LYS A 1 105 ? 10.976 13.901 -14.638 1.00 80.31 105 LYS A O 1
ATOM 885 N N . MET A 1 106 ? 12.674 15.070 -15.518 1.00 65.19 106 MET A N 1
ATOM 886 C CA . MET A 1 106 ? 13.328 15.417 -14.249 1.00 65.19 106 MET A CA 1
ATOM 887 C C . MET A 1 106 ? 12.538 16.362 -13.332 1.00 65.19 106 MET A C 1
ATOM 889 O O . MET A 1 106 ? 12.995 16.620 -12.228 1.00 65.19 106 MET A O 1
ATOM 893 N N . GLN A 1 107 ? 11.402 16.923 -13.756 1.00 56.28 107 GLN A N 1
ATOM 894 C CA . GLN A 1 107 ? 10.783 18.057 -13.051 1.00 56.28 107 GLN A CA 1
ATOM 895 C C . GLN A 1 107 ? 9.679 17.692 -12.047 1.00 56.28 107 GLN A C 1
ATOM 897 O O . GLN A 1 107 ? 9.234 18.578 -11.324 1.00 56.28 107 GLN A O 1
ATOM 902 N N . ASP A 1 108 ? 9.275 16.422 -11.930 1.00 60.12 108 ASP A N 1
ATOM 903 C CA . ASP A 1 108 ? 8.142 16.026 -11.078 1.00 60.12 108 ASP A CA 1
ATOM 904 C C . ASP A 1 108 ? 8.593 15.214 -9.843 1.00 60.12 108 ASP A C 1
ATOM 906 O O . ASP A 1 108 ? 8.488 13.985 -9.763 1.00 60.12 108 ASP A O 1
ATOM 910 N N . TYR A 1 109 ? 9.179 15.911 -8.863 1.00 59.03 109 TYR A N 1
ATOM 911 C CA . TYR A 1 109 ? 9.557 15.326 -7.563 1.00 59.03 109 TYR A CA 1
ATOM 912 C C . TYR A 1 109 ? 8.375 15.246 -6.587 1.00 59.03 109 TYR A C 1
ATOM 914 O O . TYR A 1 109 ? 8.287 14.308 -5.799 1.00 59.03 109 TYR A O 1
ATOM 922 N N . ALA A 1 110 ? 7.405 16.157 -6.711 1.00 65.94 110 ALA A N 1
ATOM 923 C CA . ALA A 1 110 ? 6.341 16.338 -5.725 1.00 65.94 110 ALA A CA 1
ATOM 924 C C . ALA A 1 110 ? 5.443 15.105 -5.530 1.00 65.94 110 ALA A C 1
ATOM 926 O O . ALA A 1 110 ? 4.869 14.936 -4.459 1.00 65.94 110 ALA A O 1
ATOM 927 N N . ASN A 1 111 ? 5.291 14.251 -6.544 1.00 72.38 111 ASN A N 1
ATOM 928 C CA . ASN A 1 111 ? 4.429 13.072 -6.444 1.00 72.38 111 ASN A CA 1
ATOM 929 C C . ASN A 1 111 ? 5.141 11.863 -5.817 1.00 72.38 111 ASN A C 1
ATOM 931 O O . ASN A 1 111 ? 4.494 11.099 -5.103 1.00 72.38 111 ASN A O 1
ATOM 935 N N . VAL A 1 112 ? 6.460 11.715 -6.008 1.00 71.94 112 VAL A N 1
ATOM 936 C CA . VAL A 1 112 ? 7.243 10.665 -5.326 1.00 71.94 112 VAL A CA 1
ATOM 937 C C . VAL A 1 112 ? 7.300 10.947 -3.832 1.00 71.94 112 VAL A C 1
ATOM 939 O O . VAL A 1 112 ? 6.974 10.068 -3.042 1.00 71.94 112 VAL A O 1
ATOM 942 N N . ASP A 1 113 ? 7.617 12.187 -3.452 1.00 76.19 113 ASP A N 1
ATOM 943 C CA . ASP A 1 113 ? 7.721 12.589 -2.044 1.00 76.19 113 ASP A CA 1
ATOM 944 C C . ASP A 1 113 ? 6.384 12.401 -1.305 1.00 76.19 113 ASP A C 1
ATOM 946 O O . ASP A 1 113 ? 6.338 11.980 -0.146 1.00 76.19 113 ASP A O 1
ATOM 950 N N . LYS A 1 114 ? 5.265 12.650 -2.001 1.00 79.75 114 LYS A N 1
ATOM 951 C CA . LYS A 1 114 ? 3.922 12.363 -1.484 1.00 79.75 114 LYS A CA 1
ATOM 952 C C . LYS A 1 114 ? 3.708 10.870 -1.267 1.00 79.75 114 LYS A C 1
ATOM 954 O O . LYS A 1 114 ? 3.275 10.498 -0.183 1.00 79.75 114 LYS A O 1
ATOM 959 N N . LEU A 1 115 ? 4.003 10.015 -2.253 1.00 77.94 115 LEU A N 1
ATOM 960 C CA . LEU A 1 115 ? 3.855 8.561 -2.084 1.00 77.94 115 LEU A CA 1
ATOM 961 C C . LEU A 1 115 ? 4.740 8.040 -0.953 1.00 77.94 115 LEU A C 1
ATOM 963 O O . LEU A 1 115 ? 4.267 7.255 -0.138 1.00 77.94 115 LEU A O 1
ATOM 967 N N . GLN A 1 116 ? 5.973 8.534 -0.851 1.00 78.44 116 GLN A N 1
ATOM 968 C CA . GLN A 1 116 ? 6.861 8.197 0.252 1.00 78.44 116 GLN A CA 1
ATOM 969 C C . GLN A 1 116 ? 6.251 8.575 1.599 1.00 78.44 116 GLN A C 1
ATOM 971 O O . GLN A 1 116 ? 6.277 7.775 2.524 1.00 78.44 116 GLN A O 1
ATOM 976 N N . THR A 1 117 ? 5.643 9.755 1.706 1.00 75.38 117 THR A N 1
ATOM 977 C CA . THR A 1 117 ? 4.951 10.171 2.933 1.00 75.38 117 THR A CA 1
ATOM 978 C C . THR A 1 117 ? 3.756 9.269 3.260 1.00 75.38 117 THR A C 1
ATOM 980 O O . THR A 1 117 ? 3.522 8.980 4.428 1.00 75.38 117 THR A O 1
ATOM 983 N N . TYR A 1 118 ? 3.001 8.815 2.254 1.00 70.81 118 TYR A N 1
ATOM 984 C CA . TYR A 1 118 ? 1.822 7.966 2.463 1.00 70.81 118 TYR A CA 1
ATOM 985 C C . TYR A 1 118 ? 2.152 6.516 2.821 1.00 70.81 118 TYR A C 1
ATOM 987 O O . TYR A 1 118 ? 1.353 5.878 3.501 1.00 70.81 118 TYR A O 1
ATOM 995 N N . PHE A 1 119 ? 3.278 5.988 2.343 1.00 76.25 119 PHE A N 1
ATOM 996 C CA . PHE A 1 119 ? 3.582 4.557 2.411 1.00 76.25 119 PHE A CA 1
ATOM 997 C C . PHE A 1 119 ? 4.906 4.246 3.127 1.00 76.25 119 PHE A C 1
ATOM 999 O O . PHE A 1 119 ? 5.405 3.127 3.016 1.00 76.25 119 PHE A O 1
ATOM 1006 N N . ASN A 1 120 ? 5.517 5.206 3.833 1.00 74.56 120 ASN A N 1
ATOM 1007 C CA . ASN A 1 120 ? 6.819 5.046 4.508 1.00 74.56 120 ASN A CA 1
ATOM 1008 C C . ASN A 1 120 ? 6.877 3.875 5.504 1.00 74.56 120 ASN A C 1
ATOM 1010 O O . ASN A 1 120 ? 7.959 3.348 5.736 1.00 74.56 120 ASN A O 1
ATOM 1014 N N . GLU A 1 121 ? 5.744 3.494 6.093 1.00 65.94 121 GLU A N 1
ATOM 1015 C CA . GLU A 1 121 ? 5.645 2.376 7.040 1.00 65.94 121 GLU A CA 1
ATOM 1016 C C . GLU A 1 121 ? 5.490 1.016 6.336 1.00 65.94 121 GLU A C 1
ATOM 1018 O O . GLU A 1 121 ? 5.836 -0.011 6.909 1.00 65.94 121 GLU A O 1
ATOM 1023 N N . LEU A 1 122 ? 5.042 1.003 5.074 1.00 66.38 122 LEU A N 1
ATOM 1024 C CA . LEU A 1 122 ? 4.775 -0.224 4.313 1.00 66.38 122 LEU A CA 1
ATOM 1025 C C . LEU A 1 122 ? 5.906 -0.554 3.335 1.00 66.38 122 LEU A C 1
ATOM 1027 O O . LEU A 1 122 ? 6.323 -1.701 3.211 1.00 66.38 122 LEU A O 1
ATOM 1031 N N . VAL A 1 123 ? 6.434 0.444 2.634 1.00 75.56 123 VAL A N 1
ATOM 1032 C CA . VAL A 1 123 ? 7.458 0.254 1.604 1.00 75.56 123 VAL A CA 1
ATOM 1033 C C . VAL A 1 123 ? 8.843 0.501 2.200 1.00 75.56 123 VAL A C 1
ATOM 1035 O O . VAL A 1 123 ? 9.112 1.547 2.785 1.00 75.56 123 VAL A O 1
ATOM 1038 N N . SER A 1 124 ? 9.745 -0.459 2.010 1.00 75.50 124 SER A N 1
ATOM 1039 C CA . SER A 1 124 ? 11.098 -0.461 2.573 1.00 75.50 124 SER A CA 1
ATOM 1040 C C . SER A 1 124 ? 12.070 0.464 1.838 1.00 75.50 124 SER A C 1
ATOM 1042 O O . SER A 1 124 ? 13.031 0.947 2.437 1.00 75.50 124 SER A O 1
ATOM 1044 N N . SER A 1 125 ? 11.855 0.690 0.543 1.00 83.94 125 SER A N 1
ATOM 1045 C CA . SER A 1 125 ? 12.721 1.514 -0.305 1.00 83.94 125 SER A CA 1
ATOM 1046 C C . SER A 1 125 ? 11.936 2.229 -1.400 1.00 83.94 125 SER A C 1
ATOM 1048 O O . SER A 1 125 ? 10.931 1.738 -1.912 1.00 83.94 125 SER A O 1
ATOM 1050 N N . TYR A 1 126 ? 12.432 3.408 -1.765 1.00 86.62 126 TYR A N 1
ATOM 1051 C CA . TYR A 1 126 ? 11.889 4.232 -2.836 1.00 86.62 126 TYR A CA 1
ATOM 1052 C C . TYR A 1 126 ? 13.011 4.568 -3.799 1.00 86.62 126 TYR A C 1
ATOM 1054 O O . TYR A 1 126 ? 14.012 5.166 -3.399 1.00 86.62 126 TYR A O 1
ATOM 1062 N N . SER A 1 127 ? 12.820 4.219 -5.065 1.00 88.44 127 SER A N 1
ATOM 1063 C CA . SER A 1 127 ? 13.806 4.463 -6.111 1.00 88.44 127 SER A CA 1
ATOM 1064 C C . SER A 1 127 ? 13.152 5.148 -7.299 1.00 88.44 127 SER A C 1
ATOM 1066 O O . SER A 1 127 ? 12.000 4.888 -7.647 1.00 88.44 127 SER A O 1
ATOM 1068 N N . SER A 1 128 ? 13.893 6.029 -7.962 1.00 89.56 128 SER A N 1
ATOM 1069 C CA . SER A 1 128 ? 13.438 6.648 -9.204 1.00 89.56 128 SER A CA 1
ATOM 1070 C C . SER A 1 128 ? 14.520 6.596 -10.263 1.00 89.56 128 SER A C 1
ATOM 1072 O O . SER A 1 128 ? 15.678 6.901 -9.977 1.00 89.56 128 SER A O 1
ATOM 1074 N N . PHE A 1 129 ? 14.123 6.276 -11.487 1.00 90.44 129 PHE A N 1
ATOM 1075 C CA . PHE A 1 129 ? 15.003 6.192 -12.642 1.00 90.44 129 PHE A CA 1
ATOM 1076 C C . PHE A 1 129 ? 14.493 7.121 -13.736 1.00 90.44 129 PHE A C 1
ATOM 1078 O O . PHE A 1 129 ? 13.290 7.24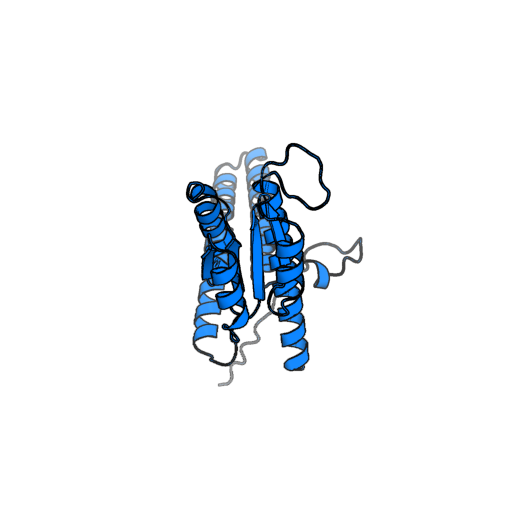7 -13.927 1.00 90.44 129 PHE A O 1
ATOM 1085 N N . TYR A 1 130 ? 15.409 7.749 -14.466 1.00 88.94 130 TYR A N 1
ATOM 1086 C CA . TYR A 1 130 ? 15.090 8.553 -15.656 1.00 88.94 130 TYR A CA 1
ATOM 1087 C C . TYR A 1 130 ? 15.465 7.839 -16.958 1.00 88.94 130 TYR A C 1
ATOM 1089 O O . TYR A 1 130 ? 15.103 8.258 -18.056 1.00 88.94 130 TYR A O 1
ATOM 1097 N N . ASN A 1 131 ? 16.216 6.751 -16.825 1.00 87.56 131 ASN A N 1
ATOM 1098 C CA . ASN A 1 131 ? 16.697 5.931 -17.912 1.00 87.56 131 ASN A CA 1
ATOM 1099 C C . ASN A 1 131 ? 16.133 4.518 -17.739 1.00 87.56 131 ASN A C 1
ATOM 1101 O O . ASN A 1 131 ? 16.261 3.909 -16.674 1.00 87.56 131 ASN A O 1
ATOM 1105 N N . GLN A 1 132 ? 15.508 4.011 -18.800 1.00 90.25 132 GLN A N 1
ATOM 1106 C CA . GLN A 1 132 ? 14.946 2.665 -18.834 1.00 90.25 132 GLN A CA 1
ATOM 1107 C C . GLN A 1 132 ? 16.020 1.585 -18.635 1.00 90.25 132 GLN A C 1
ATOM 1109 O O . GLN A 1 132 ? 15.753 0.592 -17.964 1.00 90.25 132 GLN A O 1
ATOM 1114 N N . ASP A 1 133 ? 17.225 1.787 -19.178 1.00 90.31 133 ASP A N 1
ATOM 1115 C CA . ASP A 1 133 ? 18.289 0.784 -19.171 1.00 90.31 133 ASP A CA 1
ATOM 1116 C C . ASP A 1 133 ? 18.844 0.633 -17.753 1.00 90.31 133 ASP A C 1
ATOM 1118 O O . ASP A 1 133 ? 19.036 -0.483 -17.271 1.00 90.31 133 ASP A O 1
ATOM 1122 N N . ASP A 1 134 ? 18.995 1.753 -17.041 1.00 90.19 134 ASP A N 1
ATOM 1123 C CA . ASP A 1 134 ? 19.425 1.774 -15.641 1.00 90.19 134 ASP A CA 1
ATOM 1124 C C . ASP A 1 134 ? 18.376 1.122 -14.732 1.00 90.19 134 ASP A C 1
ATOM 1126 O O . ASP A 1 134 ? 18.714 0.299 -13.878 1.00 90.19 134 ASP A O 1
ATOM 1130 N N . CYS A 1 135 ? 17.093 1.433 -14.952 1.00 90.94 135 CYS A N 1
ATOM 1131 C CA . CYS A 1 135 ? 15.987 0.812 -14.224 1.00 90.94 135 CYS A CA 1
ATOM 1132 C C . CYS A 1 135 ? 15.954 -0.702 -14.461 1.00 90.94 135 CYS A C 1
ATOM 1134 O O . CYS A 1 135 ? 15.873 -1.493 -13.524 1.00 90.94 135 CYS A O 1
ATOM 1136 N N . GLN A 1 136 ? 16.083 -1.130 -15.714 1.00 89.25 136 GLN A N 1
ATOM 1137 C CA . GLN A 1 136 ? 16.085 -2.542 -16.069 1.00 89.25 136 GLN A CA 1
ATOM 1138 C C . GLN A 1 136 ? 17.298 -3.277 -15.494 1.00 89.25 136 GLN A C 1
ATOM 1140 O O . GLN A 1 136 ? 17.164 -4.401 -15.008 1.00 89.25 136 GLN A O 1
ATOM 1145 N N . HIS A 1 137 ? 18.476 -2.658 -15.529 1.00 88.12 137 HIS A N 1
ATOM 1146 C CA . HIS A 1 137 ? 19.683 -3.210 -14.929 1.00 88.12 137 HIS A CA 1
ATOM 1147 C C . HIS A 1 137 ? 19.528 -3.368 -13.411 1.00 88.12 137 HIS A C 1
ATOM 1149 O O . HIS A 1 137 ? 19.904 -4.404 -12.864 1.00 88.12 137 HIS A O 1
ATOM 1155 N N . TYR A 1 138 ? 18.926 -2.385 -12.738 1.00 88.38 138 TYR A N 1
ATOM 1156 C CA . TYR A 1 138 ? 18.609 -2.462 -11.314 1.00 88.38 138 TYR A CA 1
ATOM 1157 C C . TYR A 1 138 ? 17.666 -3.634 -11.008 1.00 88.38 138 TYR A C 1
ATOM 1159 O O . TYR A 1 138 ? 18.010 -4.528 -10.234 1.00 88.38 138 TYR A O 1
ATOM 1167 N N . LEU A 1 139 ? 16.530 -3.694 -11.708 1.00 87.12 139 LEU A N 1
ATOM 1168 C CA . LEU A 1 139 ? 15.514 -4.731 -11.524 1.00 87.12 139 LEU A CA 1
ATOM 1169 C C . LEU A 1 139 ? 16.034 -6.148 -11.797 1.00 87.12 139 LEU A C 1
ATOM 1171 O O . LEU A 1 139 ? 15.551 -7.101 -11.196 1.00 87.12 139 LEU A O 1
ATOM 1175 N N . ARG A 1 140 ? 16.996 -6.321 -12.708 1.00 84.12 140 ARG A N 1
ATOM 1176 C CA . ARG A 1 140 ? 17.555 -7.643 -13.042 1.00 84.12 140 ARG A CA 1
ATOM 1177 C C . ARG A 1 140 ? 18.600 -8.140 -12.046 1.00 84.12 140 ARG A C 1
ATOM 1179 O O . ARG A 1 140 ? 18.809 -9.350 -11.955 1.00 84.12 140 ARG A O 1
ATOM 1186 N N . ASN A 1 141 ? 19.274 -7.234 -11.344 1.00 77.75 141 ASN A N 1
ATOM 1187 C CA . ASN A 1 141 ? 20.415 -7.583 -10.503 1.00 77.75 141 ASN A CA 1
ATOM 1188 C C . ASN A 1 141 ? 20.057 -7.778 -9.030 1.00 77.75 141 ASN A C 1
ATOM 1190 O O . ASN A 1 141 ? 20.770 -8.512 -8.342 1.00 77.75 141 ASN A O 1
ATOM 1194 N N . ASP A 1 142 ? 18.970 -7.178 -8.544 1.00 66.69 142 ASP A N 1
ATOM 1195 C CA . ASP A 1 142 ? 18.594 -7.316 -7.140 1.00 66.69 142 ASP A CA 1
ATOM 1196 C C . ASP A 1 142 ? 17.716 -8.554 -6.895 1.00 66.69 142 ASP A C 1
ATOM 1198 O O . ASP A 1 142 ? 16.513 -8.585 -7.162 1.00 66.69 142 ASP A O 1
ATOM 1202 N N . LYS A 1 143 ? 18.355 -9.620 -6.399 1.00 59.53 143 LYS A N 1
ATOM 1203 C CA . LYS A 1 143 ? 17.718 -10.916 -6.111 1.00 59.53 143 LYS A CA 1
ATOM 1204 C C . LYS A 1 143 ? 17.016 -10.968 -4.748 1.00 59.53 143 LYS A C 1
ATOM 1206 O O . LYS A 1 143 ? 16.400 -11.986 -4.446 1.00 59.53 143 LYS A O 1
ATOM 1211 N N . ASN A 1 144 ? 17.122 -9.918 -3.929 1.00 56.69 144 ASN A N 1
ATOM 1212 C CA . ASN A 1 144 ? 16.689 -9.930 -2.526 1.00 56.69 144 ASN A CA 1
ATOM 1213 C C . ASN A 1 144 ? 15.437 -9.080 -2.244 1.00 56.69 144 ASN A C 1
ATOM 1215 O O . ASN A 1 144 ? 15.104 -8.861 -1.076 1.00 56.69 144 ASN A O 1
ATOM 1219 N N . ILE A 1 145 ? 14.740 -8.604 -3.277 1.00 61.84 145 ILE A N 1
ATOM 1220 C CA . ILE A 1 145 ? 13.530 -7.787 -3.122 1.00 61.84 145 ILE A CA 1
ATOM 1221 C C . ILE A 1 145 ? 12.295 -8.702 -3.069 1.00 61.84 145 ILE A C 1
ATOM 1223 O O . ILE A 1 145 ? 12.085 -9.530 -3.954 1.00 61.84 145 ILE A O 1
ATOM 1227 N N . GLY A 1 146 ? 11.487 -8.568 -2.011 1.00 65.31 146 GLY A N 1
ATOM 1228 C CA . GLY A 1 146 ? 10.288 -9.378 -1.746 1.00 65.31 146 GLY A CA 1
ATOM 1229 C C . GLY A 1 146 ? 9.100 -9.045 -2.658 1.00 65.31 146 GLY A C 1
ATOM 1230 O O . GLY A 1 146 ? 8.320 -9.934 -3.006 1.00 65.31 146 GLY A O 1
ATOM 1231 N N . GLY A 1 147 ? 9.010 -7.798 -3.127 1.00 82.44 147 GLY A N 1
ATOM 1232 C CA . GLY A 1 147 ? 8.033 -7.381 -4.131 1.00 82.44 147 GLY A CA 1
ATOM 1233 C C . GLY A 1 147 ? 8.298 -5.974 -4.661 1.00 82.44 147 GLY A C 1
ATOM 1234 O O . GLY A 1 147 ? 8.559 -5.057 -3.886 1.00 82.44 147 GLY A O 1
ATOM 1235 N N . ILE A 1 148 ? 8.233 -5.805 -5.984 1.00 88.81 148 ILE A N 1
ATOM 1236 C CA . ILE A 1 148 ? 8.424 -4.506 -6.640 1.00 88.81 148 ILE A CA 1
ATOM 1237 C C . ILE A 1 148 ? 7.094 -3.987 -7.171 1.00 88.81 148 ILE A C 1
ATOM 1239 O O . ILE A 1 148 ? 6.390 -4.671 -7.918 1.00 88.81 148 ILE A O 1
ATOM 1243 N N . PHE A 1 149 ? 6.793 -2.745 -6.817 1.00 91.19 149 PHE A N 1
ATOM 1244 C CA . PHE A 1 149 ? 5.689 -1.969 -7.356 1.00 91.19 149 PHE A CA 1
ATOM 1245 C C . PHE A 1 149 ? 6.284 -0.910 -8.276 1.00 91.19 149 PHE A C 1
ATOM 1247 O O . PHE A 1 149 ? 7.002 -0.021 -7.824 1.00 91.19 149 PHE A O 1
ATOM 1254 N N . LEU A 1 150 ? 6.036 -1.036 -9.577 1.00 92.88 150 LEU A N 1
ATOM 1255 C CA . LEU A 1 150 ? 6.665 -0.198 -10.592 1.00 92.88 150 LEU A CA 1
ATOM 1256 C C . LEU A 1 150 ? 5.655 0.787 -11.176 1.00 92.88 150 LEU A C 1
ATOM 1258 O O . LEU A 1 150 ? 4.631 0.390 -11.722 1.00 92.88 150 LEU A O 1
ATOM 1262 N N . ILE A 1 151 ? 5.960 2.074 -11.100 1.00 93.12 151 ILE A N 1
ATOM 1263 C CA . ILE A 1 151 ? 5.211 3.147 -11.748 1.00 93.12 151 ILE A CA 1
ATOM 1264 C C . ILE A 1 151 ? 6.014 3.598 -12.967 1.00 93.12 151 ILE A C 1
ATOM 1266 O O . ILE A 1 151 ? 7.197 3.910 -12.852 1.00 93.12 151 ILE A O 1
ATOM 1270 N N . ILE A 1 152 ? 5.381 3.627 -14.135 1.00 92.00 152 ILE A N 1
ATOM 1271 C CA . ILE A 1 152 ? 5.982 4.060 -15.396 1.00 92.00 152 ILE A CA 1
ATOM 1272 C C . ILE A 1 152 ? 5.200 5.259 -15.920 1.00 92.00 152 ILE A C 1
ATOM 1274 O O . ILE A 1 152 ? 3.976 5.197 -16.070 1.00 92.00 152 ILE A O 1
ATOM 1278 N N . ASP A 1 153 ? 5.910 6.340 -16.232 1.00 90.31 153 ASP A N 1
ATOM 1279 C CA . ASP A 1 153 ? 5.292 7.502 -16.859 1.00 90.31 153 ASP A CA 1
ATOM 1280 C C . ASP A 1 153 ? 4.706 7.150 -18.235 1.00 90.31 153 ASP A C 1
ATOM 1282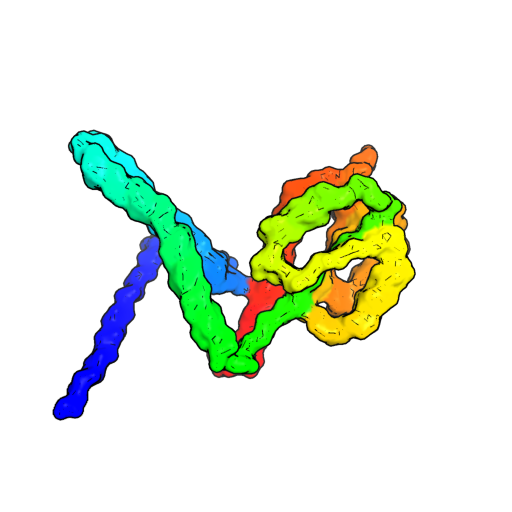 O O . ASP A 1 153 ? 5.280 6.394 -19.020 1.00 90.31 153 ASP A O 1
ATOM 1286 N N . ILE A 1 154 ? 3.563 7.750 -18.559 1.00 87.69 154 ILE A N 1
ATOM 1287 C CA . ILE A 1 154 ? 2.834 7.515 -19.813 1.00 87.69 154 ILE A CA 1
ATOM 1288 C C . ILE A 1 154 ? 3.666 7.757 -21.082 1.00 87.69 154 ILE A C 1
ATOM 1290 O O . ILE A 1 154 ? 3.385 7.160 -22.120 1.00 87.69 154 ILE A O 1
ATOM 1294 N N . ASP A 1 155 ? 4.685 8.615 -21.004 1.00 87.38 155 ASP A N 1
ATOM 1295 C CA . ASP A 1 155 ? 5.546 8.959 -22.139 1.00 87.38 155 ASP A CA 1
ATOM 1296 C C . ASP A 1 155 ? 6.385 7.757 -22.628 1.00 87.38 155 ASP A C 1
ATOM 1298 O O . ASP A 1 155 ? 6.892 7.774 -23.752 1.00 87.38 155 ASP A O 1
ATOM 1302 N N . TYR A 1 156 ? 6.523 6.700 -21.818 1.00 87.00 156 TYR A N 1
ATOM 1303 C CA . TYR A 1 156 ? 7.145 5.452 -22.248 1.00 87.00 156 TYR A CA 1
ATOM 1304 C C . TYR A 1 156 ? 6.188 4.612 -23.103 1.00 87.00 156 TYR A C 1
ATOM 1306 O O . TYR A 1 156 ? 5.004 4.434 -22.801 1.00 87.00 156 TYR A O 1
ATOM 1314 N N . ASN A 1 157 ? 6.730 4.074 -24.198 1.00 85.81 157 ASN A N 1
ATOM 1315 C CA . ASN A 1 157 ? 5.972 3.270 -25.150 1.00 85.81 157 ASN A CA 1
ATOM 1316 C C . ASN A 1 157 ? 5.595 1.886 -24.583 1.00 85.81 157 ASN A C 1
ATOM 1318 O O . ASN A 1 157 ? 6.159 1.415 -23.596 1.00 85.81 157 ASN A O 1
ATOM 1322 N N . GLU A 1 158 ? 4.678 1.195 -25.264 1.00 85.56 158 GLU A N 1
ATOM 1323 C CA . GLU A 1 158 ? 4.171 -0.092 -24.777 1.00 85.56 158 GLU A CA 1
ATOM 1324 C C . GLU A 1 158 ? 5.214 -1.200 -24.750 1.00 85.56 158 GLU A C 1
ATOM 1326 O O . GLU A 1 158 ? 5.208 -2.024 -23.845 1.00 85.56 158 GLU A O 1
ATOM 1331 N N . SER A 1 159 ? 6.163 -1.193 -25.689 1.00 87.56 159 SER A N 1
ATOM 1332 C CA . SER A 1 159 ? 7.219 -2.209 -25.710 1.00 87.56 159 SER A CA 1
ATOM 1333 C C . SER A 1 159 ? 8.083 -2.184 -24.446 1.00 87.56 159 SER A C 1
ATOM 1335 O O . SER A 1 159 ? 8.525 -3.231 -23.971 1.00 87.56 159 SER A O 1
ATOM 1337 N N . ILE A 1 160 ? 8.277 -0.999 -23.864 1.00 86.81 160 ILE A N 1
ATOM 1338 C CA . ILE A 1 160 ? 9.008 -0.815 -22.610 1.00 86.81 160 ILE A CA 1
ATOM 1339 C C . ILE A 1 160 ? 8.176 -1.352 -21.446 1.00 86.81 160 ILE A C 1
ATOM 1341 O O . ILE A 1 160 ? 8.689 -2.119 -20.637 1.00 86.81 160 ILE A O 1
ATOM 1345 N N . VAL A 1 161 ? 6.884 -1.023 -21.404 1.00 87.44 161 VAL A N 1
ATOM 1346 C CA . VAL A 1 161 ? 5.953 -1.531 -20.385 1.00 87.44 161 VAL A CA 1
ATOM 1347 C C . VAL A 1 161 ? 5.935 -3.060 -20.378 1.00 87.44 161 VAL A C 1
ATOM 1349 O O . VAL A 1 161 ? 6.233 -3.665 -19.350 1.00 87.44 161 VAL A O 1
ATOM 1352 N N . THR A 1 162 ? 5.712 -3.689 -21.536 1.00 87.44 162 THR A N 1
ATOM 1353 C CA . THR A 1 162 ? 5.694 -5.155 -21.676 1.00 87.44 162 THR A CA 1
ATOM 1354 C C . THR A 1 162 ? 7.012 -5.794 -21.233 1.00 87.44 162 THR A C 1
ATOM 1356 O O . THR A 1 162 ? 7.025 -6.874 -20.645 1.00 87.44 162 THR A O 1
ATOM 1359 N N . THR A 1 163 ? 8.139 -5.114 -21.461 1.00 88.00 163 THR A N 1
ATOM 1360 C CA . THR A 1 163 ? 9.453 -5.596 -21.014 1.00 88.00 163 THR A CA 1
ATOM 1361 C C . THR A 1 163 ? 9.537 -5.702 -19.489 1.00 88.00 163 THR A C 1
ATOM 1363 O O . THR A 1 163 ? 10.137 -6.651 -18.981 1.00 88.00 163 THR A O 1
ATOM 1366 N N . PHE A 1 164 ? 8.943 -4.759 -18.754 1.00 88.75 164 PHE A N 1
ATOM 1367 C CA . PHE A 1 164 ? 8.919 -4.782 -17.291 1.00 88.75 164 PHE A CA 1
ATOM 1368 C C . PHE A 1 164 ? 7.842 -5.715 -16.722 1.00 88.75 164 PHE A C 1
ATOM 1370 O O . PHE A 1 164 ? 8.089 -6.345 -15.697 1.00 88.75 164 PHE A O 1
ATOM 1377 N N . GLU A 1 165 ? 6.694 -5.872 -17.390 1.00 85.69 165 GLU A N 1
ATOM 1378 C CA . GLU A 1 165 ? 5.632 -6.811 -16.975 1.00 85.69 165 GLU A CA 1
ATOM 1379 C C . GLU A 1 165 ? 6.109 -8.268 -16.917 1.00 85.69 165 GLU A C 1
ATOM 1381 O O . GLU A 1 165 ? 5.599 -9.068 -16.137 1.00 85.69 165 GLU A O 1
ATOM 1386 N N . HIS A 1 166 ? 7.090 -8.636 -17.743 1.00 84.75 166 HIS A N 1
ATOM 1387 C CA . HIS A 1 166 ? 7.642 -9.992 -17.777 1.00 84.75 166 HIS A CA 1
ATOM 1388 C C . HIS A 1 166 ? 8.704 -10.264 -16.702 1.00 84.75 166 HIS A C 1
ATOM 1390 O O . HIS A 1 166 ? 9.227 -11.379 -16.623 1.00 84.75 166 HIS A O 1
ATOM 1396 N N . LEU A 1 167 ? 9.045 -9.278 -15.868 1.00 85.06 167 LEU A N 1
ATOM 1397 C CA . LEU A 1 167 ? 10.001 -9.461 -14.781 1.00 85.06 167 LEU A CA 1
ATOM 1398 C C . LEU A 1 167 ? 9.315 -10.090 -13.564 1.00 85.06 167 LEU A C 1
ATOM 1400 O O . LEU A 1 167 ? 8.396 -9.525 -12.983 1.00 85.06 167 LEU A O 1
ATOM 1404 N N . SER A 1 168 ? 9.804 -11.251 -13.127 1.00 81.44 168 SER A N 1
ATOM 1405 C CA . SER A 1 168 ? 9.183 -12.049 -12.056 1.00 81.44 168 SER A CA 1
ATOM 1406 C C . SER A 1 168 ? 9.148 -11.374 -10.678 1.00 81.44 168 SER A C 1
ATOM 1408 O O . SER A 1 168 ? 8.395 -11.793 -9.798 1.00 81.44 168 SER A O 1
ATOM 1410 N N . ASN A 1 169 ? 9.995 -10.368 -10.461 1.00 81.25 169 ASN A N 1
ATOM 1411 C CA . ASN A 1 169 ? 10.060 -9.581 -9.231 1.00 81.25 169 ASN A CA 1
ATOM 1412 C C . ASN A 1 169 ? 9.108 -8.373 -9.231 1.00 81.25 169 ASN A C 1
ATOM 1414 O O . ASN A 1 169 ? 8.816 -7.846 -8.156 1.00 81.25 169 ASN A O 1
ATOM 1418 N N . VAL A 1 170 ? 8.580 -7.969 -10.391 1.00 88.31 170 VAL A N 1
ATOM 1419 C CA . VAL A 1 170 ? 7.557 -6.923 -10.497 1.00 88.31 170 VAL A CA 1
ATOM 1420 C C . VAL A 1 170 ? 6.197 -7.537 -10.177 1.00 88.31 170 VAL A C 1
ATOM 1422 O O . VAL A 1 170 ? 5.700 -8.403 -10.890 1.00 88.31 170 VAL A O 1
ATOM 1425 N N . LYS A 1 171 ? 5.599 -7.113 -9.061 1.00 88.12 171 LYS A N 1
ATOM 1426 C CA . LYS A 1 171 ? 4.289 -7.594 -8.597 1.00 88.12 171 LYS A CA 1
ATOM 1427 C C . LYS A 1 171 ? 3.147 -6.820 -9.224 1.00 88.12 171 LYS A C 1
ATOM 1429 O O . LYS A 1 171 ? 2.127 -7.405 -9.573 1.00 88.12 171 LYS A O 1
ATOM 1434 N N . CYS A 1 172 ? 3.319 -5.513 -9.360 1.00 90.56 172 CYS A N 1
ATOM 1435 C CA . CYS A 1 172 ? 2.341 -4.632 -9.977 1.00 90.56 172 CYS A CA 1
ATOM 1436 C C . CYS A 1 172 ? 3.054 -3.567 -10.797 1.00 90.56 172 CYS A C 1
ATOM 1438 O O . CYS A 1 172 ? 4.082 -3.032 -10.375 1.00 90.56 172 CYS A O 1
ATOM 1440 N N . LEU A 1 173 ? 2.465 -3.249 -11.945 1.00 92.62 173 LEU A N 1
ATOM 1441 C CA . LEU A 1 173 ? 2.915 -2.193 -12.831 1.00 92.62 173 LEU A CA 1
ATOM 1442 C C . LEU A 1 173 ? 1.780 -1.191 -13.027 1.00 92.62 173 LEU A C 1
ATOM 1444 O O . LEU A 1 173 ? 0.646 -1.571 -13.314 1.00 92.62 173 LEU A O 1
ATOM 1448 N N . TYR A 1 174 ? 2.098 0.090 -12.884 1.00 92.00 174 TYR A N 1
ATOM 1449 C CA . TYR A 1 174 ? 1.172 1.197 -13.074 1.00 92.00 174 TYR A CA 1
ATOM 1450 C C . TYR A 1 174 ? 1.672 2.087 -14.192 1.00 92.00 174 TYR A C 1
ATOM 1452 O O . TYR A 1 174 ? 2.844 2.458 -14.220 1.00 92.00 174 TYR A O 1
ATOM 1460 N N . ARG A 1 175 ? 0.768 2.492 -15.078 1.00 90.62 175 ARG A N 1
ATOM 1461 C CA . ARG A 1 175 ? 1.040 3.554 -16.043 1.00 90.62 175 ARG A CA 1
ATOM 1462 C C . ARG A 1 175 ? 0.417 4.837 -15.541 1.00 90.62 175 ARG A C 1
ATOM 1464 O O . ARG A 1 175 ? -0.794 4.876 -15.337 1.00 90.62 175 ARG A O 1
ATOM 1471 N N . TYR A 1 176 ? 1.226 5.867 -15.339 1.00 89.38 176 TYR A N 1
ATOM 1472 C CA . TYR A 1 176 ? 0.781 7.109 -14.720 1.00 89.38 176 TYR A CA 1
ATOM 1473 C C . TYR A 1 176 ? 1.110 8.327 -15.580 1.00 89.38 176 TYR A C 1
ATOM 1475 O O . TYR A 1 176 ? 2.199 8.446 -16.134 1.00 89.38 176 TYR A O 1
ATOM 1483 N N . GLY A 1 177 ? 0.164 9.254 -15.692 1.00 85.12 177 GLY A N 1
ATOM 1484 C CA . GLY A 1 177 ? 0.387 10.539 -16.345 1.00 85.12 177 GLY A CA 1
ATOM 1485 C C . GLY A 1 177 ? -0.866 11.100 -17.003 1.00 85.12 177 GLY A C 1
ATOM 1486 O O . GLY A 1 177 ? -1.858 10.403 -17.208 1.00 85.12 177 GLY A O 1
ATOM 1487 N N . GLN A 1 178 ? -0.825 12.385 -17.352 1.00 77.12 178 GLN A N 1
ATOM 1488 C CA . GLN A 1 178 ? -1.944 13.034 -18.031 1.00 77.12 178 GLN A CA 1
ATOM 1489 C C . GLN A 1 178 ? -2.010 12.599 -19.500 1.00 77.12 178 GLN A C 1
ATOM 1491 O O . GLN A 1 178 ? -1.229 13.054 -20.335 1.00 77.12 178 GLN A O 1
ATOM 1496 N N . SER A 1 179 ? -2.967 11.732 -19.824 1.00 68.88 179 SER A N 1
ATOM 1497 C CA . SER A 1 179 ? -3.284 11.371 -21.205 1.00 68.88 179 SER A CA 1
ATOM 1498 C C . SER A 1 179 ? -4.334 12.313 -21.788 1.00 68.88 179 SER A C 1
ATOM 1500 O O . SER A 1 179 ? -5.320 12.637 -21.130 1.00 68.88 179 SER A O 1
ATOM 1502 N N . LYS A 1 180 ? -4.174 12.700 -23.059 1.00 62.03 180 LYS A N 1
ATOM 1503 C CA . LYS A 1 180 ? -5.233 13.378 -23.835 1.00 62.03 180 LYS A CA 1
ATOM 1504 C C . LYS A 1 180 ? -6.288 12.407 -24.383 1.00 62.03 180 LYS A C 1
ATOM 1506 O O . LYS A 1 180 ? -7.305 12.849 -24.903 1.00 62.03 180 LYS A O 1
ATOM 1511 N N . SER A 1 181 ? -6.025 11.104 -24.302 1.00 59.59 181 SER A N 1
ATOM 1512 C CA . SER A 1 181 ? -6.878 10.024 -24.798 1.00 59.59 181 SER A CA 1
ATOM 1513 C C . SER A 1 181 ? -7.235 9.090 -23.645 1.00 59.59 181 SER A C 1
ATOM 1515 O O . SER A 1 181 ? -6.358 8.735 -22.857 1.00 59.59 181 SER A O 1
ATOM 1517 N N . GLU A 1 182 ? -8.490 8.653 -23.558 1.00 56.91 182 GLU A N 1
ATOM 1518 C CA . GLU A 1 182 ? -8.912 7.605 -22.621 1.00 56.91 182 GLU A CA 1
ATOM 1519 C C . GLU A 1 182 ? -8.352 6.252 -23.072 1.00 56.91 182 GLU A C 1
ATOM 1521 O O . GLU A 1 182 ? -9.011 5.442 -23.721 1.00 56.91 182 GLU A O 1
ATOM 1526 N N . THR A 1 183 ? -7.080 6.017 -22.776 1.00 65.00 183 THR A N 1
ATOM 1527 C CA . THR A 1 183 ? -6.449 4.721 -22.995 1.00 65.00 183 THR A CA 1
ATOM 1528 C C . THR A 1 183 ? -6.675 3.871 -21.750 1.00 65.00 183 THR A C 1
ATOM 1530 O O . THR A 1 183 ? -6.309 4.255 -20.637 1.00 65.00 183 THR A O 1
ATOM 1533 N N . LYS A 1 184 ? -7.301 2.707 -21.929 1.00 66.75 184 LYS A N 1
ATOM 1534 C CA . LYS A 1 184 ? -7.590 1.763 -20.844 1.00 66.75 184 LYS A CA 1
ATOM 1535 C C . LYS A 1 184 ? -6.294 1.364 -20.120 1.00 66.75 184 LYS A C 1
ATOM 1537 O O . LYS A 1 184 ? -5.324 1.000 -20.775 1.00 66.75 184 LYS A O 1
ATOM 1542 N N . GLY A 1 185 ? -6.295 1.414 -18.785 1.00 74.69 185 GLY A N 1
ATOM 1543 C CA . GLY A 1 185 ? -5.152 1.017 -17.946 1.00 74.69 185 GLY A CA 1
ATOM 1544 C C . GLY A 1 185 ? -4.169 2.138 -17.588 1.00 74.69 185 GLY A C 1
ATOM 1545 O O . GLY A 1 185 ? -3.194 1.880 -16.889 1.00 74.69 185 GLY A O 1
ATOM 1546 N N . ILE A 1 186 ? -4.419 3.375 -18.029 1.00 83.50 186 ILE A N 1
ATOM 1547 C CA . ILE A 1 186 ? -3.616 4.544 -17.653 1.00 83.50 186 ILE A CA 1
ATOM 1548 C C . ILE A 1 186 ? -4.290 5.285 -16.503 1.00 83.50 186 ILE A C 1
ATOM 1550 O O . ILE A 1 186 ? -5.465 5.642 -16.580 1.00 83.50 186 ILE A O 1
ATOM 1554 N N . ILE A 1 187 ? -3.522 5.551 -15.454 1.00 84.38 187 ILE A N 1
ATOM 1555 C CA . ILE A 1 187 ? -3.954 6.303 -14.285 1.00 84.38 187 ILE A CA 1
ATOM 1556 C C . ILE A 1 187 ? -3.596 7.773 -14.492 1.00 84.38 187 ILE A C 1
ATOM 1558 O O . ILE A 1 187 ? -2.425 8.145 -14.561 1.00 84.38 187 ILE A O 1
ATOM 1562 N N . THR A 1 188 ? -4.613 8.621 -14.601 1.00 83.00 188 THR A N 1
ATOM 1563 C CA . THR A 1 188 ? -4.447 10.052 -14.900 1.00 83.00 188 THR A CA 1
ATOM 1564 C C . THR A 1 188 ? -4.524 10.941 -13.658 1.00 83.00 188 THR A C 1
ATOM 1566 O O . THR A 1 188 ? -4.135 12.108 -13.718 1.00 83.00 188 THR A O 1
ATOM 1569 N N . ASN A 1 189 ? -4.989 10.393 -12.531 1.00 82.56 189 ASN A N 1
ATOM 1570 C CA . ASN A 1 189 ? -5.136 11.077 -11.250 1.00 82.56 189 ASN A CA 1
ATOM 1571 C C . ASN A 1 189 ? -4.238 10.438 -10.180 1.00 82.56 189 ASN A C 1
ATOM 1573 O O . ASN A 1 189 ? -4.192 9.219 -10.023 1.00 82.56 189 ASN A O 1
ATOM 1577 N N . PHE A 1 190 ? -3.544 11.277 -9.413 1.00 80.81 190 PHE A N 1
ATOM 1578 C CA . PHE A 1 190 ? -2.704 10.849 -8.299 1.00 80.81 190 PHE A CA 1
ATOM 1579 C C . PHE A 1 190 ? -3.487 10.111 -7.201 1.00 80.81 190 PHE A C 1
ATOM 1581 O O . PHE A 1 190 ? -2.978 9.145 -6.635 1.00 80.81 190 PHE A O 1
ATOM 1588 N N . ASP A 1 191 ? -4.725 10.521 -6.911 1.00 76.88 191 ASP A N 1
ATOM 1589 C CA . ASP A 1 191 ? -5.557 9.839 -5.913 1.00 76.88 191 ASP A CA 1
ATOM 1590 C C . ASP A 1 191 ? -5.927 8.418 -6.343 1.00 76.88 191 ASP A C 1
ATOM 1592 O O . ASP A 1 191 ? -5.891 7.503 -5.520 1.00 76.88 191 ASP A O 1
ATOM 1596 N N . ASP A 1 192 ? -6.190 8.213 -7.634 1.00 78.94 192 ASP A N 1
ATOM 1597 C CA . ASP A 1 192 ? -6.469 6.887 -8.189 1.00 78.94 192 ASP A CA 1
ATOM 1598 C C . ASP A 1 192 ? -5.216 6.005 -8.163 1.00 78.94 192 ASP A C 1
ATOM 1600 O O . ASP A 1 192 ? -5.304 4.818 -7.845 1.00 78.94 192 ASP A O 1
ATOM 1604 N N . LEU A 1 193 ? -4.038 6.585 -8.430 1.00 82.38 193 LEU A N 1
ATOM 1605 C CA . LEU A 1 193 ? -2.756 5.884 -8.306 1.00 82.38 193 LEU A CA 1
ATOM 1606 C C . LEU A 1 193 ? -2.541 5.430 -6.865 1.00 82.38 193 LEU A C 1
ATOM 1608 O O . LEU A 1 193 ? -2.230 4.267 -6.620 1.00 82.38 193 LEU A O 1
ATOM 1612 N N . ARG A 1 194 ? -2.748 6.338 -5.908 1.00 80.06 194 ARG A N 1
ATOM 1613 C CA . ARG A 1 194 ? -2.635 6.048 -4.478 1.00 80.06 194 ARG A CA 1
ATOM 1614 C C . ARG A 1 194 ? -3.609 4.950 -4.057 1.00 80.06 194 ARG A C 1
ATOM 1616 O O . ARG A 1 194 ? -3.207 4.031 -3.349 1.00 80.06 194 ARG A O 1
ATOM 1623 N N . TYR A 1 195 ? -4.864 5.031 -4.493 1.00 77.44 195 TYR A N 1
ATOM 1624 C CA . TYR A 1 195 ? -5.887 4.041 -4.172 1.00 77.44 195 TYR A CA 1
ATOM 1625 C C . TYR A 1 195 ? -5.526 2.652 -4.713 1.00 77.44 195 TYR A C 1
ATOM 1627 O O . TYR A 1 195 ? -5.543 1.676 -3.963 1.00 77.44 195 TYR A O 1
ATOM 1635 N N . GLN A 1 196 ? -5.146 2.558 -5.990 1.00 75.38 196 GLN A N 1
ATOM 1636 C CA . GLN A 1 196 ? -4.765 1.283 -6.601 1.00 75.38 196 GLN A CA 1
ATOM 1637 C C . GLN A 1 196 ? -3.491 0.707 -5.981 1.00 75.38 196 GLN A C 1
ATOM 1639 O O . GLN A 1 196 ? -3.423 -0.495 -5.728 1.00 75.38 196 GLN A O 1
ATOM 1644 N N . LEU A 1 197 ? -2.507 1.558 -5.684 1.00 78.44 197 LEU A N 1
ATOM 1645 C CA . LEU A 1 197 ? -1.279 1.140 -5.020 1.00 78.44 197 LEU A CA 1
ATOM 1646 C C . LEU A 1 197 ? -1.565 0.572 -3.627 1.00 78.44 197 LEU A C 1
ATOM 1648 O O . LEU A 1 197 ? -1.087 -0.514 -3.314 1.00 78.44 197 LEU A O 1
ATOM 1652 N N . ALA A 1 198 ? -2.390 1.249 -2.825 1.00 72.69 198 ALA A N 1
ATOM 1653 C CA . ALA A 1 198 ? -2.799 0.759 -1.510 1.00 72.69 198 ALA A CA 1
ATOM 1654 C C . ALA A 1 198 ? -3.535 -0.588 -1.603 1.00 72.69 198 ALA A C 1
ATOM 1656 O O . ALA A 1 198 ? -3.237 -1.512 -0.848 1.00 72.69 198 ALA A O 1
ATOM 1657 N N . TYR A 1 199 ? -4.457 -0.720 -2.561 1.00 75.69 199 TYR A N 1
ATOM 1658 C CA . TYR A 1 199 ? -5.199 -1.959 -2.790 1.00 75.69 199 TYR A CA 1
ATOM 1659 C C . TYR A 1 199 ? -4.272 -3.133 -3.142 1.00 75.69 199 TYR A C 1
ATOM 1661 O O . TYR A 1 199 ? -4.376 -4.213 -2.558 1.00 75.69 199 TYR A O 1
ATOM 1669 N N . ASN A 1 200 ? -3.325 -2.918 -4.052 1.00 79.31 200 ASN A N 1
ATOM 1670 C CA . ASN A 1 200 ? -2.405 -3.962 -4.492 1.00 79.31 200 ASN A CA 1
ATOM 1671 C C . ASN A 1 200 ? -1.320 -4.281 -3.451 1.00 79.31 200 ASN A C 1
ATOM 1673 O O . ASN A 1 200 ? -0.933 -5.441 -3.322 1.00 79.31 200 ASN A O 1
ATOM 1677 N N . LEU A 1 201 ? -0.851 -3.291 -2.681 1.00 73.25 201 LEU A N 1
ATOM 1678 C CA . LEU A 1 201 ? 0.027 -3.527 -1.528 1.00 73.25 201 LEU A CA 1
ATOM 1679 C C . LEU A 1 201 ? -0.678 -4.418 -0.504 1.00 73.25 201 LEU A C 1
ATOM 1681 O O . LEU A 1 201 ? -0.118 -5.429 -0.084 1.00 73.25 201 LEU A O 1
ATOM 1685 N N . LYS A 1 202 ? -1.937 -4.109 -0.173 1.00 71.81 202 LYS A N 1
ATOM 1686 C CA . LYS A 1 202 ? -2.755 -4.936 0.720 1.00 71.81 202 LYS A CA 1
ATOM 1687 C C . LYS A 1 202 ? -2.889 -6.373 0.213 1.00 71.81 202 LYS A C 1
ATOM 1689 O O . LYS A 1 202 ? -2.711 -7.304 0.994 1.00 71.81 202 LYS A O 1
ATOM 1694 N N . ALA A 1 203 ? -3.170 -6.560 -1.077 1.00 74.12 203 ALA A N 1
ATOM 1695 C CA . ALA A 1 203 ? -3.244 -7.892 -1.677 1.00 74.12 203 ALA A CA 1
ATOM 1696 C C . ALA A 1 203 ? -1.905 -8.644 -1.563 1.00 74.12 203 ALA A C 1
ATOM 1698 O O . ALA A 1 203 ? -1.877 -9.780 -1.098 1.00 74.12 203 ALA A O 1
ATOM 1699 N N . HIS A 1 204 ? -0.790 -7.983 -1.888 1.00 79.44 204 HIS A N 1
ATOM 1700 C CA . HIS A 1 204 ? 0.548 -8.568 -1.810 1.00 79.44 204 HIS A CA 1
ATOM 1701 C C . HIS A 1 204 ? 0.923 -9.035 -0.396 1.00 79.44 204 HIS A C 1
ATOM 1703 O O . HIS A 1 204 ? 1.399 -10.160 -0.228 1.00 79.44 204 HIS A O 1
ATOM 1709 N N . TYR A 1 205 ? 0.680 -8.211 0.626 1.00 68.19 205 TYR A N 1
ATOM 1710 C CA . TYR A 1 205 ? 0.937 -8.603 2.015 1.00 68.19 205 TYR A CA 1
ATOM 1711 C C . TYR A 1 205 ? -0.041 -9.670 2.514 1.00 68.19 205 TYR A C 1
ATOM 1713 O O . TYR A 1 205 ? 0.357 -10.541 3.289 1.00 68.19 205 TYR A O 1
ATOM 1721 N N . GLY A 1 206 ? -1.289 -9.656 2.037 1.00 63.97 206 GLY A N 1
ATOM 1722 C CA . GLY A 1 206 ? -2.263 -10.714 2.304 1.00 63.97 206 GLY A CA 1
ATOM 1723 C C . GLY A 1 206 ? -1.799 -12.080 1.787 1.00 63.97 206 GLY A C 1
ATOM 1724 O O . GLY A 1 206 ? -1.817 -13.061 2.540 1.00 63.97 206 GLY A O 1
ATOM 1725 N N . ASP A 1 207 ? -1.318 -12.131 0.542 1.00 66.50 207 ASP A N 1
ATOM 1726 C CA . ASP A 1 207 ? -0.761 -13.337 -0.083 1.00 66.50 207 ASP A CA 1
ATOM 1727 C C . ASP A 1 207 ? 0.494 -13.816 0.656 1.00 66.50 207 ASP A C 1
ATOM 1729 O O . ASP A 1 207 ? 0.607 -14.995 1.001 1.00 66.50 207 ASP A O 1
ATOM 1733 N N . PHE A 1 208 ? 1.404 -12.896 0.991 1.00 64.94 208 PHE A N 1
ATOM 1734 C CA . PHE A 1 208 ? 2.596 -13.217 1.774 1.00 64.94 208 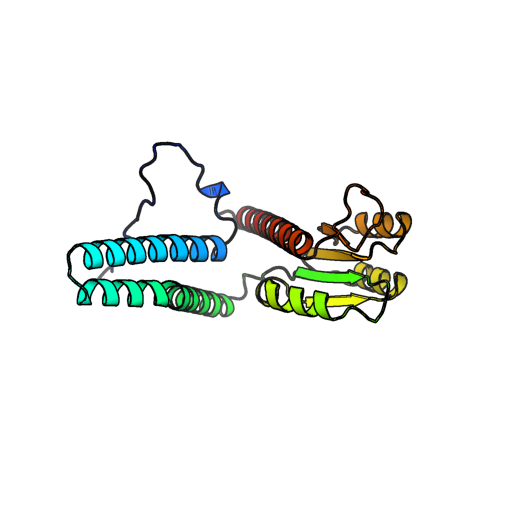PHE A CA 1
ATOM 1735 C C . PHE A 1 208 ? 2.239 -13.797 3.151 1.00 64.94 208 PHE A C 1
ATOM 1737 O O . PHE A 1 208 ? 2.774 -14.830 3.560 1.00 64.94 208 PHE A O 1
ATOM 1744 N N . GLY A 1 209 ? 1.279 -13.186 3.852 1.00 60.16 209 GLY A N 1
ATOM 1745 C CA . GLY A 1 209 ? 0.777 -13.695 5.124 1.00 60.16 209 GLY A CA 1
ATOM 1746 C C . GLY A 1 209 ? 0.192 -15.105 4.992 1.00 60.16 209 GLY A C 1
ATOM 1747 O O . GLY A 1 209 ? 0.406 -15.950 5.864 1.00 60.16 209 GLY A O 1
ATOM 1748 N N . ALA A 1 210 ? -0.506 -15.399 3.891 1.00 60.16 210 ALA A N 1
ATOM 1749 C CA . ALA A 1 210 ? -1.021 -16.738 3.609 1.00 60.16 210 ALA A CA 1
ATOM 1750 C C . ALA A 1 210 ? 0.105 -17.757 3.371 1.00 60.16 210 ALA A C 1
ATOM 1752 O O . ALA A 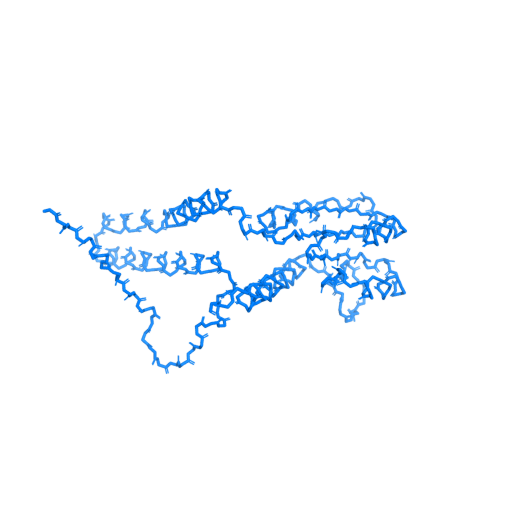1 210 ? 0.052 -18.859 3.924 1.00 60.16 210 ALA A O 1
ATOM 1753 N N . GLU A 1 211 ? 1.150 -17.387 2.626 1.00 60.97 211 GLU A N 1
ATOM 1754 C CA . GLU A 1 211 ? 2.328 -18.234 2.419 1.00 60.97 211 GLU A CA 1
ATOM 1755 C C . GLU A 1 211 ? 3.065 -18.550 3.725 1.00 60.97 211 GLU A C 1
ATOM 1757 O O . GLU A 1 211 ? 3.454 -19.699 3.952 1.00 60.97 211 GLU A O 1
ATOM 1762 N N . CYS A 1 212 ? 3.255 -17.555 4.593 1.00 57.50 212 CYS A N 1
ATOM 1763 C CA . CYS A 1 212 ? 3.894 -17.741 5.894 1.00 57.50 212 CYS A CA 1
ATOM 1764 C C . CYS A 1 212 ? 3.099 -18.702 6.783 1.00 57.50 212 CYS A C 1
ATOM 1766 O O . CYS A 1 212 ? 3.687 -19.613 7.370 1.00 57.50 212 CYS A O 1
ATOM 1768 N N . ARG A 1 213 ? 1.767 -18.561 6.837 1.00 57.62 213 ARG A N 1
ATOM 1769 C CA . ARG A 1 213 ? 0.889 -19.491 7.571 1.00 57.62 213 ARG A CA 1
ATOM 1770 C C . ARG A 1 213 ? 1.009 -20.920 7.039 1.00 57.62 213 ARG A C 1
ATOM 1772 O O . ARG A 1 213 ? 1.177 -21.853 7.820 1.00 57.62 213 ARG A O 1
ATOM 1779 N N . ALA A 1 214 ? 1.005 -21.086 5.716 1.00 57.59 214 ALA A N 1
ATOM 1780 C CA . ALA A 1 214 ? 1.133 -22.395 5.080 1.00 57.59 214 ALA A CA 1
ATOM 1781 C C . ALA A 1 214 ? 2.499 -23.060 5.342 1.00 57.59 214 ALA A C 1
ATOM 1783 O O . ALA A 1 214 ? 2.561 -24.263 5.600 1.00 57.59 214 ALA A O 1
ATOM 1784 N N . LYS A 1 215 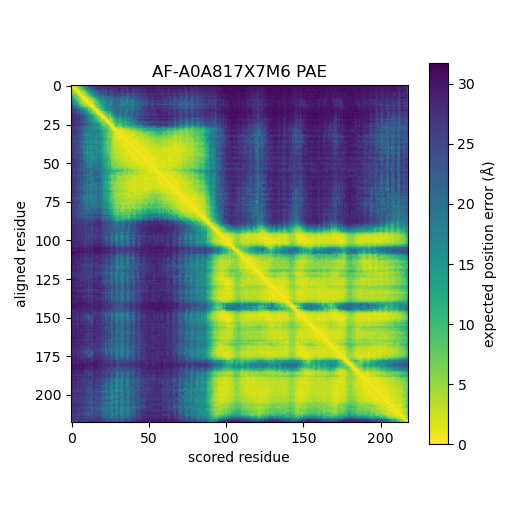? 3.596 -22.288 5.306 1.00 56.28 215 LYS A N 1
ATOM 1785 C CA . LYS A 1 215 ? 4.963 -22.782 5.561 1.00 56.28 215 LYS A CA 1
ATOM 1786 C C . LYS A 1 215 ? 5.197 -23.142 7.030 1.00 56.28 215 LYS A C 1
ATOM 1788 O O . LYS A 1 215 ? 5.899 -24.113 7.302 1.00 56.28 215 LYS A O 1
ATOM 1793 N N . ASN A 1 216 ? 4.579 -22.414 7.959 1.00 48.12 216 ASN A N 1
ATOM 1794 C CA . ASN A 1 216 ? 4.755 -22.625 9.398 1.00 48.12 216 ASN A CA 1
ATOM 1795 C C . ASN A 1 216 ? 3.830 -23.695 10.006 1.00 48.12 216 ASN A C 1
ATOM 1797 O O . ASN A 1 216 ? 3.958 -23.960 11.197 1.00 48.12 216 ASN A O 1
ATOM 1801 N N . LYS A 1 217 ? 2.945 -24.336 9.219 1.00 39.75 217 LYS A N 1
ATOM 1802 C CA . LYS A 1 217 ? 1.963 -25.335 9.700 1.00 39.75 217 LYS A CA 1
ATOM 1803 C C . LYS A 1 217 ? 1.292 -24.919 11.024 1.00 39.75 217 LYS A C 1
ATOM 1805 O O . LYS A 1 217 ? 1.290 -25.688 11.985 1.00 39.75 217 LYS A O 1
ATOM 1810 N N . LEU A 1 218 ? 0.747 -23.704 11.057 1.00 37.81 218 LEU A N 1
ATOM 1811 C CA . LEU A 1 218 ? -0.261 -23.311 12.047 1.00 37.81 218 LEU A CA 1
ATOM 1812 C C . LEU A 1 218 ? -1.651 -23.704 11.544 1.00 37.81 218 LEU A C 1
ATOM 1814 O O . LEU A 1 218 ? -1.923 -23.464 10.344 1.00 37.81 218 LEU A O 1
#

pLDDT: mean 70.05, std 17.1, range [31.97, 94.19]

Secondary structure (DSSP, 8-state):
--------------S--SS---GGGT-SSHHHHHHHHHHHHHHHHHHHHHHHHHTT-HHHHHHHHHHHTTHHHHHHHHHHHHHHHHTTSTT-----EEEEEE-S-TT--HHHHHHHHHHTTT-SEEEEES-HHHHHHHHHH-TT-SEEEEEEETTS-HHHHHHHHT-TTEEEEEEES--SS--TTEE-SHHHHHHHHHHHHHHHHHHHHHHHHHHHT-

Nearest PDB structures (foldseek):
  7te2-assembly1_A  TM=4.129E-01  e=6.477E-03  Rhodobacter capsulatus Y262
  3knz-assembly1_B  TM=3.587E-01  e=2.908E-02  Salmonella enterica subsp. enterica serovar Typhimurium
  3knz-assembly2_C  TM=3.773E-01  e=1.091E-01  Salmonella enterica subsp. enterica serovar Typhimurium
  2cb0-assembly1_A  TM=3.468E-01  e=3.216E-01  Pyrococcus furiosus
  6g4r-assembly1_E  TM=3.937E-01  e=6.229E-01  Corynebacterium glutamicum

=== Feature glossary ===
Reading guide. The protein is described through the following features:

Foldseek 3Di. A 3Di character summarizes, for each residue, the relative orientation of the Cα frame of its nearest spatial neighbor. Because it encodes fold topology rather than chemistry, 3Di alignments detect remote structural similarity that sequence alignment misses.

Contact-map, Ramachandran, and PAE plots. Plot images: a contact map (which residues are close in 3D, as an N×N binary image), a Ramachandran scatter (backbone torsion angles, revealing secondary-structure composition at a glance), and — for AlphaFold structures — a PAE heatmap (pairwise prediction confidence).

Radius of gyration, Cα contacts, bounding box. Radius of gyration (Rg) is the root-mean-square distance of Cα atoms from their centroid — a single number for overall size and compactness. A globular domain of N residues has Rg ≈ 2.2·N^0.38 Å; an extended or disordered chain has a much larger Rg. The Cα contact count is the number of residue pairs whose Cα atoms are within 8 Å and are more than four positions apart in sequence — a standard proxy for tertiary packing density. The bounding box is the smallest axis-aligned box enclosing all Cα atoms.

Secondary structure (8-state, DSSP). Eight-state secondary structure (DSSP): H is the canonical α-helix, G the tighter 3₁₀-helix, I the wider π-helix; E/B are β-structure, T and S are turns and bends, and '-' is everything else. DSSP derives these from the pattern of main-chain N–H···O=C hydrogen bonds, not from the sequence.

B-factor. B-factor (Debye–Waller factor) reflects atomic displacement in the crystal lattice. It is an experimental observable (units Å²), not a prediction; low values mean the atom is pinned down, high values mean it moves or is heterogeneous across the crystal.

pLDDT. pLDDT is the predicted lDDT-Cα score: AlphaFold's confidence that the local environment of each residue (all inter-atomic distances within 15 Å) is correctly placed. It is a per-residue number between 0 and 100, with higher meaning more reliable.

Nearest PDB structures. Nearest PDB neighbors are the top structural matches found by Foldseek when searching this structure against the entire Protein Data Bank. Each hit reports a TM-score (0 to 1; >0.5 almost always implies the same fold) and an E-value. These are *structural* homologs — they may share no detectable sequence similarity.

Solvent-accessible surface area. Accessible surface area quantifies burial. A residue with SASA near zero is packed into the hydrophobic core; one with SASA >100 Å² sits on the surface. Computed here via the Shrake–Rupley numerical algorithm with a 1.4 Å probe.

Rendered structure images. Structure images are PyMOL renders from six orthogonal camera directions. Cartoon representation draws helices as coils and strands as arrows; sticks shows the backbone as bonds; surface shows the solvent-excluded envelope. Rainbow coloring maps sequence position to hue (blue→red, N→C); chain coloring assigns a distinct color per polypeptide.

Backbone torsions (φ/ψ). φ (phi) and ψ (psi) are the two rotatable backbone dihedrals per residue: φ is the C(i-1)–N–Cα–C torsion, ψ is the N–Cα–C–N(i+1) torsion, both in degrees on (−180°, 180°]. α-helical residues cluster near (−60°, −45°); β-strand residues near (−120°, +130°). A Ramachandran plot is simply a scatter of (φ, ψ) for every residue.

Predicted aligned error. Predicted Aligned Error (PAE) is an AlphaFold confidence matrix: entry (i, j) is the expected error in the position of residue j, in ångströms, when the prediction is superimposed on the true structure at residue i. Low PAE within a block of residues means that block is internally rigid and well-predicted; high PAE between two blocks means their relative placement is uncertain even if each block individually is confident.

mmCIF coordinates. Structure coordinates are given as an mmCIF _atom_site loop: one row per atom with element, residue name, chain id, sequence number, and x/y/z position in Å. Only the four main-chain atoms per residue are included here; side chains are omitted to keep the record compact.

InterPro / GO / CATH / organism. Database cross-references. InterPro integrates a dozen domain/family signature databases into unified entries with residue-range hits. GO terms attach function/process/location labels with evidence codes. CATH codes position the fold in a four-level structural taxonomy. Organism is the NCBI-taxonomy species name.

Secondary structure (3-state, P-SEA). SS3 is a coarse helix/strand/coil call (letters a/b/c) made by the P-SEA algorithm from inter-Cα distances and dihedrals. It is less detailed than DSSP but needs only Cα positions.

Sequence. Sequence gives the chain of amino acids in standard one-letter code (A=alanine, C=cysteine, …, Y=tyrosine), read N→C. It is the only feature that is directly encoded by the gene; all structural features are derived from the folded form of this sequence.